Protein AF-A0A2E5XJS7-F1 (afdb_monomer)

Nearest PDB structures (foldseek):
  2yn3-assembly1_C  TM=6.759E-01  e=3.744E-03  Salmonella enterica subsp. enterica serovar Typhimurium str. LT2
  2yn3-assembly3_D  TM=6.917E-01  e=1.068E-02  Salmonella enterica subsp. enterica serovar Typhimurium str. LT2
  2yn3-assembly1_A  TM=6.738E-01  e=1.349E-02  Salmonella enterica subsp. enterica serovar Typhimurium str. LT2
  5clt-assembly1_A  TM=6.115E-01  e=1.008E-02  Homo sapiens
  5nst-assembly1_B  TM=5.211E-01  e=1.387E-01  Homo sapiens

Radius of gyration: 23.26 Å; Cα contacts (8 Å, |Δi|>4): 672; chains: 1; bounding box: 59×36×68 Å

Structure (mmCIF, N/CA/C/O backbone):
data_AF-A0A2E5XJS7-F1
#
_entry.id   AF-A0A2E5XJS7-F1
#
loop_
_atom_site.group_PDB
_atom_site.id
_atom_site.type_symbol
_atom_site.label_atom_id
_atom_site.label_alt_id
_atom_site.label_comp_id
_atom_site.label_asym_id
_atom_site.label_entity_id
_atom_site.label_seq_id
_atom_site.pdbx_PDB_ins_code
_atom_site.Cartn_x
_atom_site.Cartn_y
_atom_site.Cartn_z
_atom_site.occupancy
_atom_site.B_iso_or_equiv
_atom_site.auth_seq_id
_atom_site.auth_comp_id
_atom_site.auth_asym_id
_atom_site.auth_atom_id
_atom_site.pdbx_PDB_model_num
ATOM 1 N N . MET A 1 1 ? 39.752 -16.333 6.080 1.00 36.38 1 MET A N 1
ATOM 2 C CA . MET A 1 1 ? 38.636 -15.443 5.689 1.00 36.38 1 MET A CA 1
ATOM 3 C C . MET A 1 1 ? 37.871 -16.116 4.564 1.00 36.38 1 MET A C 1
ATOM 5 O O . MET A 1 1 ? 38.435 -16.279 3.492 1.00 36.38 1 MET A O 1
ATOM 9 N N . LYS A 1 2 ? 36.651 -16.602 4.821 1.00 27.91 2 LYS A N 1
ATOM 10 C CA . LYS A 1 2 ? 35.800 -17.178 3.771 1.00 27.91 2 LYS A CA 1
ATOM 11 C C . LYS A 1 2 ? 35.168 -16.024 2.995 1.00 27.91 2 LYS A C 1
ATOM 13 O O . LYS A 1 2 ? 34.393 -15.256 3.555 1.00 27.91 2 LYS A O 1
ATOM 18 N N . THR A 1 3 ? 35.559 -15.874 1.739 1.00 27.83 3 THR A N 1
ATOM 19 C CA . THR A 1 3 ? 34.926 -14.973 0.780 1.00 27.83 3 THR A CA 1
ATOM 20 C C . THR A 1 3 ? 33.537 -15.516 0.452 1.00 27.83 3 THR A C 1
ATOM 22 O O . THR A 1 3 ? 33.396 -16.635 -0.038 1.00 27.83 3 THR A O 1
ATOM 25 N N . PHE A 1 4 ? 32.496 -14.748 0.772 1.00 26.89 4 PHE A N 1
ATOM 26 C CA . PHE A 1 4 ? 31.141 -15.053 0.323 1.00 26.89 4 PHE A CA 1
ATOM 27 C C . PHE A 1 4 ? 31.052 -14.825 -1.193 1.00 26.89 4 PHE A C 1
ATOM 29 O O . PHE A 1 4 ? 31.614 -13.840 -1.684 1.00 26.89 4 PHE A O 1
ATOM 36 N N . PRO A 1 5 ? 30.366 -15.694 -1.955 1.00 28.03 5 PRO A N 1
ATOM 37 C CA . PRO A 1 5 ? 30.172 -15.465 -3.376 1.00 28.03 5 PRO A CA 1
ATOM 38 C C . PRO A 1 5 ? 29.323 -14.206 -3.564 1.00 28.03 5 PRO A C 1
ATOM 40 O O . PRO A 1 5 ? 28.286 -14.052 -2.917 1.00 28.03 5 PRO A O 1
ATOM 43 N N . LEU A 1 6 ? 29.735 -13.332 -4.485 1.00 30.61 6 LEU A N 1
ATOM 44 C CA . LEU A 1 6 ? 28.859 -12.328 -5.084 1.00 30.61 6 LEU A CA 1
ATOM 45 C C . LEU A 1 6 ? 27.740 -13.064 -5.831 1.00 30.61 6 LEU A C 1
ATOM 47 O O . LEU A 1 6 ? 27.837 -13.343 -7.025 1.00 30.61 6 LEU A O 1
ATOM 51 N N . PHE A 1 7 ? 26.671 -13.408 -5.119 1.00 30.16 7 PHE A N 1
ATOM 52 C CA . PHE A 1 7 ? 25.421 -13.780 -5.752 1.00 30.16 7 PHE A CA 1
ATOM 53 C C . PHE A 1 7 ? 24.884 -12.536 -6.463 1.00 30.16 7 PHE A C 1
ATOM 55 O O . PHE A 1 7 ? 24.428 -11.587 -5.824 1.00 30.16 7 PHE A O 1
ATOM 62 N N . GLN A 1 8 ? 24.909 -12.547 -7.796 1.00 30.55 8 GLN A N 1
ATOM 63 C CA . GLN A 1 8 ? 23.963 -11.772 -8.595 1.00 30.55 8 GLN A CA 1
ATOM 64 C C . GLN A 1 8 ? 22.557 -12.314 -8.298 1.00 30.55 8 GLN A C 1
ATOM 66 O O . GLN A 1 8 ? 22.016 -13.138 -9.033 1.00 30.55 8 GLN A O 1
ATOM 71 N N . TYR A 1 9 ? 21.980 -11.900 -7.169 1.00 33.78 9 TYR A N 1
ATOM 72 C CA . TYR A 1 9 ? 20.573 -12.129 -6.877 1.00 33.78 9 TYR A CA 1
ATOM 73 C C . TYR A 1 9 ? 19.755 -11.436 -7.968 1.00 33.78 9 TYR A C 1
ATOM 75 O O . TYR A 1 9 ? 19.965 -10.258 -8.261 1.00 33.78 9 TYR A O 1
ATOM 83 N N . ARG A 1 10 ? 18.814 -12.166 -8.573 1.00 40.09 10 ARG A N 1
ATOM 84 C CA . ARG A 1 10 ? 17.711 -11.575 -9.340 1.00 40.09 10 ARG A CA 1
ATOM 85 C C . ARG A 1 10 ? 16.889 -10.746 -8.354 1.00 40.09 10 ARG A C 1
ATOM 87 O O . ARG A 1 10 ? 15.982 -11.271 -7.720 1.00 40.09 10 ARG A O 1
ATOM 94 N N . ALA A 1 11 ? 17.286 -9.493 -8.169 1.00 45.56 11 ALA A N 1
ATOM 95 C CA . ALA A 1 11 ? 16.930 -8.635 -7.045 1.00 45.56 11 ALA A CA 1
ATOM 96 C C . ALA A 1 11 ? 15.453 -8.203 -6.994 1.00 45.56 11 ALA A C 1
ATOM 98 O O . ALA A 1 11 ? 15.123 -7.317 -6.221 1.00 45.56 11 ALA A O 1
ATOM 99 N N . ASP A 1 12 ? 14.551 -8.818 -7.755 1.00 64.31 12 ASP A N 1
ATOM 100 C CA . ASP A 1 12 ? 13.195 -8.293 -7.938 1.00 64.31 12 ASP A CA 1
ATOM 101 C C . ASP A 1 12 ? 12.089 -9.224 -7.419 1.00 64.31 12 ASP A C 1
ATOM 103 O O . ASP A 1 12 ? 10.941 -8.797 -7.350 1.00 64.31 12 ASP A O 1
ATOM 107 N N . LYS A 1 13 ? 12.403 -10.470 -7.020 1.00 80.12 13 LYS A N 1
ATOM 108 C CA . LYS A 1 13 ? 11.399 -11.443 -6.550 1.00 80.12 13 LYS A CA 1
ATOM 109 C C . LYS A 1 13 ? 11.556 -11.769 -5.066 1.00 80.12 13 LYS A C 1
ATOM 111 O O . LYS A 1 13 ? 12.528 -12.416 -4.681 1.00 80.12 13 LYS A O 1
ATOM 116 N N . ILE A 1 14 ? 10.567 -11.377 -4.269 1.00 84.25 14 ILE A N 1
ATOM 117 C CA . ILE A 1 14 ? 10.430 -11.744 -2.856 1.00 84.25 14 ILE A CA 1
ATOM 118 C C . ILE A 1 14 ? 9.409 -12.892 -2.774 1.00 84.25 14 ILE A C 1
ATOM 120 O O . ILE A 1 14 ? 8.311 -12.753 -3.318 1.00 84.25 14 ILE A O 1
ATOM 124 N N . PRO A 1 15 ? 9.742 -14.047 -2.167 1.00 86.94 15 PRO A N 1
ATOM 125 C CA . PRO A 1 15 ? 8.760 -15.094 -1.903 1.00 86.94 15 PRO A CA 1
ATOM 126 C C . PRO A 1 15 ? 7.560 -14.536 -1.120 1.00 86.94 15 PRO A C 1
ATOM 128 O O . PRO A 1 15 ? 7.796 -13.918 -0.087 1.00 86.94 15 PRO A O 1
ATOM 131 N N . PRO A 1 16 ? 6.305 -14.784 -1.548 1.00 91.38 16 PRO A N 1
ATOM 132 C CA . PRO A 1 16 ? 5.111 -14.231 -0.905 1.00 91.38 16 PRO A CA 1
ATOM 133 C C . PRO A 1 16 ? 5.063 -14.422 0.605 1.00 91.38 16 PRO A C 1
ATOM 135 O O . PRO A 1 16 ? 4.751 -13.477 1.305 1.00 91.38 16 PRO A O 1
ATOM 138 N N . ARG A 1 17 ? 5.440 -15.612 1.091 1.00 92.44 17 ARG A N 1
ATOM 139 C CA . ARG A 1 17 ? 5.460 -15.920 2.526 1.00 92.44 17 ARG A CA 1
ATOM 140 C C . ARG A 1 17 ? 6.277 -14.926 3.362 1.00 92.44 17 ARG A C 1
ATOM 142 O O . ARG A 1 17 ? 5.834 -14.618 4.439 1.00 92.44 17 ARG A O 1
ATOM 149 N N . LEU A 1 18 ? 7.363 -14.358 2.814 1.00 93.44 18 LEU A N 1
ATOM 150 C CA . LEU A 1 18 ? 8.230 -13.385 3.512 1.00 93.44 18 LEU A CA 1
ATOM 151 C C . LEU A 1 18 ? 7.651 -11.954 3.554 1.00 93.44 18 LEU A C 1
ATOM 153 O O . LEU A 1 18 ? 8.389 -10.978 3.710 1.00 93.44 18 LEU A O 1
ATOM 157 N N . LEU A 1 19 ? 6.378 -11.808 3.199 1.00 97.19 19 LEU A N 1
ATOM 158 C CA . LEU A 1 19 ? 5.626 -10.556 3.192 1.00 97.19 19 LEU A CA 1
ATOM 159 C C . LEU A 1 19 ? 4.228 -10.762 3.789 1.00 97.19 19 LEU A C 1
ATOM 161 O O . LEU A 1 19 ? 3.415 -9.845 3.679 1.00 97.19 19 LEU A O 1
ATOM 165 N N . ILE A 1 20 ? 3.905 -11.946 4.318 1.00 97.56 20 ILE A N 1
ATOM 166 C CA . ILE A 1 20 ? 2.556 -12.310 4.757 1.00 97.56 20 ILE A CA 1
ATOM 167 C C . ILE A 1 20 ? 2.613 -12.624 6.240 1.00 97.56 20 ILE A C 1
ATOM 169 O O . ILE A 1 20 ? 3.086 -13.685 6.628 1.00 97.56 20 ILE A O 1
ATOM 173 N N . ASN A 1 21 ? 1.956 -11.784 7.032 1.00 97.19 21 ASN A N 1
ATOM 174 C CA . ASN A 1 21 ? 1.697 -12.124 8.415 1.00 97.19 21 ASN A CA 1
ATOM 175 C C . ASN A 1 21 ? 0.409 -12.948 8.514 1.00 97.19 21 ASN A C 1
ATOM 177 O O . ASN A 1 21 ? -0.676 -12.476 8.148 1.00 97.19 21 ASN A O 1
ATOM 181 N N . GLU A 1 22 ? 0.504 -14.168 9.033 1.00 95.88 22 GLU A N 1
ATOM 182 C CA . GLU A 1 22 ? -0.648 -15.070 9.149 1.00 95.88 22 GLU A CA 1
ATOM 183 C C . GLU A 1 22 ? -1.710 -14.567 10.143 1.00 95.88 22 GLU A C 1
ATOM 185 O O . GLU A 1 22 ? -2.906 -14.774 9.917 1.00 95.88 22 GLU A O 1
ATOM 190 N N . ASP A 1 23 ? -1.319 -13.866 11.211 1.00 95.31 23 ASP A N 1
ATOM 191 C CA . ASP A 1 23 ? -2.268 -13.308 12.182 1.00 95.31 23 ASP A CA 1
ATOM 192 C C . ASP A 1 23 ? -3.013 -12.099 11.601 1.00 95.31 23 ASP A C 1
ATOM 194 O O . ASP A 1 23 ? -4.246 -12.050 11.663 1.00 95.31 23 ASP A O 1
ATOM 198 N N . LEU A 1 24 ? -2.304 -11.172 10.939 1.00 96.50 24 LEU A N 1
ATOM 199 C CA . LEU A 1 24 ? -2.952 -10.059 10.229 1.00 96.50 24 LEU A CA 1
ATOM 200 C C . LEU A 1 24 ? -3.871 -10.581 9.118 1.00 96.50 24 LEU A C 1
ATOM 202 O O . LEU A 1 24 ? -4.982 -10.079 8.941 1.00 96.50 24 LEU A O 1
ATOM 206 N N . SER A 1 25 ? -3.433 -11.603 8.379 1.00 96.75 25 SER A N 1
ATOM 207 C CA . SER A 1 25 ? -4.214 -12.227 7.306 1.00 96.75 25 SER A CA 1
ATOM 208 C C . SER A 1 25 ? -5.493 -12.874 7.829 1.00 96.75 25 SER A C 1
ATOM 210 O O . SER A 1 25 ? -6.554 -12.718 7.219 1.00 96.75 25 SER A O 1
ATOM 212 N N . ARG A 1 26 ? -5.414 -13.582 8.962 1.00 96.81 26 ARG A N 1
ATOM 213 C CA . ARG A 1 26 ? -6.569 -14.203 9.620 1.00 96.81 26 ARG A CA 1
ATOM 214 C C . ARG A 1 26 ? -7.581 -13.151 10.053 1.00 96.81 26 ARG A C 1
ATOM 216 O O . ARG A 1 26 ? -8.725 -13.213 9.612 1.00 96.81 26 ARG A O 1
ATOM 223 N N . PHE A 1 27 ? -7.144 -12.148 10.813 1.00 97.25 27 PHE A N 1
ATOM 224 C CA . PHE A 1 27 ? -8.030 -11.084 11.278 1.00 97.25 27 PHE A CA 1
ATOM 225 C C . PHE A 1 27 ? -8.653 -10.315 10.106 1.00 97.25 27 PHE A C 1
ATOM 227 O O . PHE A 1 27 ? -9.849 -10.046 10.090 1.00 97.25 27 PHE A O 1
ATOM 234 N N . SER A 1 28 ? -7.877 -10.019 9.059 1.00 97.31 28 SER A N 1
ATOM 235 C CA . SER A 1 28 ? -8.400 -9.329 7.872 1.00 97.31 28 SER A CA 1
ATOM 236 C C . SER A 1 28 ? -9.519 -10.117 7.183 1.00 97.31 28 SER A C 1
ATOM 238 O O . SER A 1 28 ? -10.488 -9.520 6.717 1.00 97.31 28 SER A O 1
ATOM 240 N N . LYS A 1 29 ? -9.427 -11.452 7.143 1.00 96.56 29 LYS A N 1
ATOM 241 C CA . LYS A 1 29 ? -10.486 -12.322 6.604 1.00 96.56 29 LYS A CA 1
ATOM 242 C C . LYS A 1 29 ? -11.724 -12.371 7.498 1.00 96.56 29 LYS A C 1
ATOM 244 O O . LYS A 1 29 ? -12.827 -12.477 6.972 1.00 96.56 29 LYS A O 1
ATOM 249 N N . GLU A 1 30 ? -11.551 -12.284 8.814 1.00 96.31 30 GLU A N 1
ATOM 250 C CA . GLU A 1 30 ? -12.658 -12.187 9.777 1.00 96.31 30 GLU A CA 1
ATOM 251 C C . GLU A 1 30 ? -13.391 -10.845 9.672 1.00 96.31 30 GLU A C 1
ATOM 253 O O . GLU A 1 30 ? -14.614 -10.793 9.762 1.00 96.31 30 GLU A O 1
ATOM 258 N N . VAL A 1 31 ? -12.663 -9.760 9.409 1.00 96.62 31 VAL A N 1
ATOM 259 C CA . VAL A 1 31 ? -13.268 -8.457 9.116 1.00 96.62 31 VAL A CA 1
ATOM 260 C C . VAL A 1 31 ? -14.011 -8.492 7.772 1.00 96.62 31 VAL A C 1
ATOM 262 O O . VAL A 1 31 ? -15.129 -8.003 7.665 1.00 96.62 31 VAL A O 1
ATOM 265 N N . ALA A 1 32 ? -13.428 -9.123 6.750 1.00 96.12 32 ALA A N 1
ATOM 266 C CA . ALA A 1 32 ? -13.975 -9.197 5.394 1.00 96.12 32 ALA A CA 1
ATOM 267 C C . ALA A 1 32 ? -14.802 -10.472 5.122 1.00 96.12 32 ALA A C 1
ATOM 269 O O . ALA A 1 32 ? -14.692 -11.066 4.042 1.00 96.12 32 ALA A O 1
ATOM 270 N N . LEU A 1 33 ? -15.621 -10.925 6.080 1.00 92.94 33 LEU A N 1
ATOM 271 C CA . LEU A 1 33 ? -16.415 -12.161 5.940 1.00 92.94 33 LEU A CA 1
ATOM 272 C C . LEU A 1 33 ? -17.376 -12.136 4.744 1.00 92.94 33 LEU A C 1
ATOM 274 O O . LEU A 1 33 ? -17.655 -13.176 4.146 1.00 92.94 33 LEU A O 1
ATOM 278 N N . ASP A 1 34 ? -17.865 -10.955 4.368 1.00 94.06 34 ASP A N 1
ATOM 279 C CA . ASP A 1 34 ? -18.718 -10.739 3.196 1.00 94.06 34 ASP A CA 1
ATOM 280 C C . ASP A 1 34 ? -17.919 -10.581 1.885 1.00 94.06 34 ASP A C 1
ATOM 282 O O . ASP A 1 34 ? -18.467 -10.187 0.850 1.00 94.06 34 ASP A O 1
ATOM 286 N N . HIS A 1 35 ? -16.617 -10.881 1.927 1.00 93.88 35 HIS A N 1
ATOM 287 C CA . HIS A 1 35 ? -15.662 -10.695 0.840 1.00 93.88 35 HIS A CA 1
ATOM 288 C C . HIS A 1 35 ? -15.587 -9.241 0.337 1.00 93.88 35 HIS A C 1
ATOM 290 O O . HIS A 1 35 ? -15.289 -8.981 -0.836 1.00 93.88 35 HIS A O 1
ATOM 296 N N . SER A 1 36 ? -15.849 -8.283 1.228 1.00 96.62 36 SER A N 1
ATOM 297 C CA . SER A 1 36 ? -15.719 -6.850 0.988 1.00 96.62 36 SER A CA 1
ATOM 298 C C . SER A 1 36 ? -14.865 -6.188 2.071 1.00 96.62 36 SER A C 1
ATOM 300 O O . SER A 1 36 ? -14.763 -6.665 3.193 1.00 96.62 36 SER A O 1
ATOM 302 N N . LEU A 1 37 ? -14.229 -5.071 1.717 1.00 98.06 37 LEU A N 1
ATOM 303 C CA . LEU A 1 37 ? -13.562 -4.181 2.666 1.00 98.06 37 LEU A CA 1
ATOM 304 C C . LEU A 1 37 ? -14.029 -2.747 2.430 1.00 98.06 37 LEU A C 1
ATOM 306 O O . LEU A 1 37 ? -13.795 -2.147 1.374 1.00 98.06 37 LEU A O 1
ATOM 310 N N . ASN A 1 38 ? -14.681 -2.189 3.438 1.00 98.56 38 ASN A N 1
ATOM 311 C CA . ASN A 1 38 ? -15.249 -0.857 3.453 1.00 98.56 38 ASN A CA 1
ATOM 312 C C . ASN A 1 38 ? -14.278 0.125 4.108 1.00 98.56 38 ASN A C 1
ATOM 314 O O . ASN A 1 38 ? -14.022 0.088 5.310 1.00 98.56 38 ASN A O 1
ATOM 318 N N . ILE A 1 39 ? -13.755 1.054 3.315 1.00 98.75 39 ILE A N 1
ATOM 319 C CA . ILE A 1 39 ? -12.783 2.043 3.771 1.00 98.75 39 ILE A CA 1
ATOM 320 C C . ILE A 1 39 ? -13.477 3.377 4.023 1.00 98.75 39 ILE A C 1
ATOM 322 O O . ILE A 1 39 ? -14.072 3.984 3.125 1.00 98.75 39 ILE A O 1
ATOM 326 N N . TRP A 1 40 ? -13.327 3.896 5.236 1.00 98.62 40 TRP A N 1
ATOM 327 C CA . TRP A 1 40 ? -13.702 5.260 5.575 1.00 98.62 40 TRP A CA 1
ATOM 328 C C . TRP A 1 40 ? -12.469 6.144 5.727 1.00 98.62 40 TRP A C 1
ATOM 330 O O . TRP A 1 40 ? -11.618 5.952 6.596 1.00 98.62 40 TRP A O 1
ATOM 340 N N . PHE A 1 41 ? -12.406 7.183 4.899 1.00 98.56 41 PHE A N 1
ATOM 341 C CA . PHE A 1 41 ? -11.416 8.243 5.028 1.00 98.56 41 PHE A CA 1
ATOM 342 C C . PHE A 1 41 ? -11.965 9.346 5.930 1.00 98.56 41 PHE A C 1
ATOM 344 O O . PHE A 1 41 ? -12.978 9.968 5.591 1.00 98.56 41 PHE A O 1
ATOM 351 N N . CYS A 1 42 ? -11.271 9.648 7.033 1.00 97.94 42 CYS A N 1
ATOM 352 C CA . CYS A 1 42 ? -11.691 10.710 7.937 1.00 97.94 42 CYS A CA 1
ATOM 353 C C . CYS A 1 42 ? -11.890 12.029 7.179 1.00 97.94 42 CYS A C 1
ATOM 355 O O . CYS A 1 42 ? -10.975 12.598 6.570 1.00 97.94 42 CYS A O 1
ATOM 357 N N . ASN A 1 43 ? -13.131 12.513 7.207 1.00 95.94 43 ASN A N 1
ATOM 358 C CA . ASN A 1 43 ? -13.574 13.678 6.452 1.00 95.94 43 ASN A CA 1
ATOM 359 C C . ASN A 1 43 ? -13.752 14.933 7.323 1.00 95.94 43 ASN A C 1
ATOM 361 O O . ASN A 1 43 ? -14.229 15.957 6.822 1.00 95.94 43 ASN A O 1
ATOM 365 N N . ARG A 1 44 ? -13.348 14.858 8.597 1.00 95.62 44 ARG A N 1
ATOM 366 C CA . ARG A 1 44 ? -13.433 15.924 9.601 1.00 95.62 44 ARG A CA 1
ATOM 367 C C . ARG A 1 44 ? -12.035 16.403 9.988 1.00 95.62 44 ARG A C 1
ATOM 369 O O . ARG A 1 44 ? -11.061 15.667 9.877 1.00 95.62 44 ARG A O 1
ATOM 376 N N . SER A 1 45 ? -11.952 17.659 10.407 1.00 97.69 45 SER A N 1
ATOM 377 C CA . SER A 1 45 ? -10.755 18.229 11.026 1.00 97.69 45 SER A CA 1
ATOM 378 C C . SER A 1 45 ? -11.053 18.524 12.491 1.00 97.69 45 SER A C 1
ATOM 380 O O . SER A 1 45 ? -12.194 18.835 12.830 1.00 97.69 45 SER A O 1
ATOM 382 N N . GLY A 1 46 ? -10.029 18.468 13.337 1.00 97.69 46 GLY A N 1
ATOM 383 C CA . GLY A 1 46 ? -10.153 18.693 14.772 1.00 97.69 46 GLY A CA 1
ATOM 384 C C . GLY A 1 46 ? -10.186 17.397 15.590 1.00 97.69 46 GLY A C 1
ATOM 385 O O . GLY A 1 46 ? -9.873 16.318 15.064 1.00 97.69 46 GLY A O 1
ATOM 386 N N . PRO A 1 47 ? -10.554 17.498 16.880 1.00 97.94 47 PRO A N 1
ATOM 387 C CA . PRO A 1 47 ? -10.529 16.374 17.808 1.00 97.94 47 PRO A CA 1
ATOM 388 C C . PRO A 1 47 ? -11.465 15.238 17.379 1.00 97.94 47 PRO A C 1
ATOM 390 O O . PRO A 1 47 ? -12.630 15.496 17.080 1.00 97.94 47 PRO A O 1
ATOM 393 N N . GLN A 1 48 ? -10.985 13.993 17.359 1.00 97.81 48 GLN A N 1
ATOM 394 C CA . GLN A 1 48 ? -11.774 12.783 17.084 1.00 97.81 48 GLN A CA 1
ATOM 395 C C . GLN A 1 48 ? -11.465 11.706 18.125 1.00 97.81 48 GLN A C 1
ATOM 397 O O . GLN A 1 48 ? -10.311 11.549 18.516 1.00 97.81 48 GLN A O 1
ATOM 402 N N . ASN A 1 49 ? -12.489 10.960 18.544 1.00 97.12 49 ASN A N 1
ATOM 403 C CA . ASN A 1 49 ? -12.312 9.778 19.386 1.00 97.12 49 ASN A CA 1
ATOM 404 C C . ASN A 1 49 ? -12.005 8.565 18.503 1.00 97.12 49 ASN A C 1
ATOM 406 O O . ASN A 1 49 ? -12.688 8.336 17.493 1.00 97.12 49 ASN A O 1
ATOM 410 N N . VAL A 1 50 ? -11.002 7.799 18.908 1.00 97.19 50 VAL A N 1
ATOM 411 C CA . VAL A 1 50 ? -10.531 6.588 18.230 1.00 97.19 50 VAL A CA 1
ATOM 412 C C . VAL A 1 50 ? -10.456 5.448 19.235 1.00 97.19 50 VAL A C 1
ATOM 414 O O . VAL A 1 50 ? -10.376 5.705 20.438 1.00 97.19 50 VAL A O 1
ATOM 417 N N . LEU A 1 51 ? -10.548 4.217 18.743 1.00 97.06 51 LEU A N 1
ATOM 418 C CA . LEU A 1 51 ? -10.527 3.010 19.568 1.00 97.06 51 LEU A CA 1
ATOM 419 C C . LEU A 1 51 ? -9.098 2.674 19.998 1.00 97.06 51 LEU A C 1
ATOM 421 O O . LEU A 1 51 ? -8.882 2.317 21.148 1.00 97.06 51 LEU A O 1
ATOM 425 N N . GLY A 1 52 ? -8.126 2.856 19.098 1.00 95.31 52 GLY A N 1
ATOM 426 C CA . GLY A 1 52 ? -6.698 2.745 19.410 1.00 95.31 52 GLY A CA 1
ATOM 427 C C . GLY A 1 52 ? -6.182 1.325 19.673 1.00 95.31 52 GLY A C 1
ATOM 428 O O . GLY A 1 52 ? -5.001 1.180 19.991 1.00 95.31 52 GLY A O 1
ATOM 429 N N . GLY A 1 53 ? -7.016 0.291 19.510 1.00 95.00 53 GLY A N 1
ATOM 430 C CA . GLY A 1 53 ? -6.648 -1.113 19.687 1.00 95.00 53 GLY A CA 1
ATOM 431 C C . GLY A 1 53 ? -5.978 -1.378 21.034 1.00 95.00 53 GLY A C 1
ATOM 432 O O . GLY A 1 53 ? -6.410 -0.881 22.074 1.00 95.00 53 GLY A O 1
ATOM 433 N N . ILE A 1 54 ? -4.856 -2.097 20.996 1.00 93.19 54 ILE A N 1
ATOM 434 C CA . ILE A 1 54 ? -4.044 -2.432 22.178 1.00 93.19 54 ILE A CA 1
ATOM 435 C C . ILE A 1 54 ? -3.508 -1.210 22.944 1.00 93.19 54 ILE A C 1
ATOM 437 O O . ILE A 1 54 ? -3.116 -1.336 24.101 1.00 93.19 54 ILE A O 1
ATOM 441 N N . TYR A 1 55 ? -3.475 -0.027 22.321 1.00 94.50 55 TYR A N 1
ATOM 442 C CA . TYR A 1 55 ? -3.022 1.213 22.962 1.00 94.50 55 TYR A CA 1
ATOM 443 C C . TYR A 1 55 ? -4.153 1.965 23.672 1.00 94.50 55 TYR A C 1
ATOM 445 O O . TYR A 1 55 ? -3.897 2.954 24.360 1.00 94.50 55 TYR A O 1
ATOM 453 N N . GLY A 1 56 ? -5.391 1.490 23.525 1.00 94.75 56 GLY A N 1
ATOM 454 C CA . GLY A 1 56 ? -6.567 2.036 24.175 1.00 94.75 56 GLY A CA 1
ATOM 455 C C . GLY A 1 56 ? -7.140 3.284 23.504 1.00 94.75 56 GLY A C 1
ATOM 456 O O . GLY A 1 56 ? -6.501 3.988 22.712 1.00 94.75 56 GLY A O 1
ATOM 457 N N . ALA A 1 57 ? -8.395 3.559 23.859 1.00 95.81 57 ALA A N 1
ATOM 458 C CA . ALA A 1 57 ? -9.153 4.654 23.284 1.00 95.81 57 ALA A CA 1
ATOM 459 C C . ALA A 1 57 ? -8.559 6.008 23.671 1.00 95.81 57 ALA A C 1
ATOM 461 O O . ALA A 1 57 ? -8.241 6.278 24.830 1.00 95.81 57 ALA A O 1
ATOM 462 N N . GLN A 1 58 ? -8.468 6.902 22.692 1.00 95.56 58 GLN A N 1
ATOM 463 C CA . GLN A 1 58 ? -7.907 8.230 22.898 1.00 95.56 58 GLN A CA 1
ATOM 464 C C . GLN A 1 58 ? -8.518 9.269 21.962 1.00 95.56 58 GLN A C 1
ATOM 466 O O . GLN A 1 58 ? -9.252 8.965 21.018 1.00 95.56 58 GLN A O 1
ATOM 471 N N . LYS A 1 59 ? -8.224 10.538 22.251 1.00 97.00 59 LYS A N 1
ATOM 472 C CA . LYS A 1 59 ? -8.656 11.677 21.444 1.00 97.00 59 LYS A CA 1
ATOM 473 C C . LYS A 1 59 ? -7.476 12.216 20.648 1.00 97.00 59 LYS A C 1
ATOM 475 O O . LYS A 1 59 ? -6.540 12.762 21.222 1.00 97.00 59 LYS A O 1
ATOM 480 N N . ILE A 1 60 ? -7.565 12.118 19.327 1.00 97.12 60 ILE A N 1
ATOM 481 C CA . ILE A 1 60 ? -6.531 12.577 18.391 1.00 97.12 60 ILE A CA 1
ATOM 482 C C . ILE A 1 60 ? -6.956 13.854 17.665 1.00 97.12 60 ILE A C 1
ATOM 484 O O . ILE A 1 60 ? -8.142 14.189 17.643 1.00 97.12 60 ILE A O 1
ATOM 488 N N . ASN A 1 61 ? -6.016 14.569 17.034 1.00 97.81 61 ASN A N 1
ATOM 489 C CA . ASN A 1 61 ? -6.316 15.818 16.326 1.00 97.81 61 ASN A CA 1
ATOM 490 C C . ASN A 1 61 ? -6.146 15.676 14.810 1.00 97.81 61 ASN A C 1
ATOM 492 O O . ASN A 1 61 ? -5.057 15.822 14.239 1.00 97.81 61 ASN A O 1
ATOM 496 N N . THR A 1 62 ? -7.267 15.442 14.140 1.00 97.94 62 THR A N 1
ATOM 497 C CA . THR A 1 62 ? -7.288 15.029 12.738 1.00 97.94 62 THR A CA 1
ATOM 498 C C . THR A 1 62 ? -7.319 16.199 11.759 1.00 97.94 62 THR A C 1
ATOM 500 O O . THR A 1 62 ? -7.716 17.321 12.082 1.00 97.94 62 THR A O 1
ATOM 503 N N . SER A 1 63 ? -6.926 15.932 10.516 1.00 97.31 63 SER A N 1
ATOM 504 C CA . SER A 1 63 ? -7.324 16.745 9.368 1.00 97.31 63 SER A CA 1
ATOM 505 C C . SER A 1 63 ? -8.068 15.907 8.344 1.00 97.31 63 SER A C 1
ATOM 507 O O . SER A 1 63 ? -7.700 14.756 8.108 1.00 97.31 63 SER A O 1
ATOM 509 N N . LYS A 1 64 ? -8.995 16.542 7.631 1.00 96.69 64 LYS A N 1
ATOM 510 C CA . LYS A 1 64 ? -9.686 15.937 6.494 1.00 96.69 64 LYS A CA 1
ATOM 511 C C . LYS A 1 64 ? -8.718 15.376 5.445 1.00 96.69 64 LYS A C 1
ATOM 513 O O . LYS A 1 64 ? -7.839 16.085 4.945 1.00 96.69 6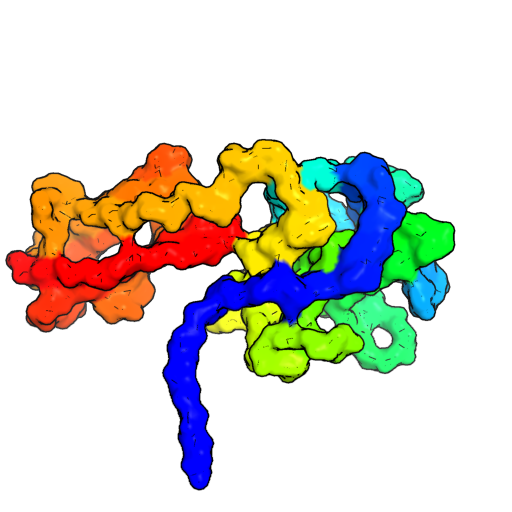4 LYS A O 1
ATOM 518 N N . ILE A 1 65 ? -8.950 14.131 5.032 1.00 95.56 65 ILE A N 1
ATOM 519 C CA . ILE A 1 65 ? -8.275 13.533 3.877 1.00 95.56 65 ILE A CA 1
ATOM 520 C C . ILE A 1 65 ? -8.852 14.131 2.588 1.00 95.56 65 ILE A C 1
ATOM 522 O O . ILE A 1 65 ? -10.065 14.225 2.387 1.00 95.56 65 ILE A O 1
ATOM 526 N N . ASN A 1 66 ? -7.965 14.591 1.705 1.00 93.31 66 ASN A N 1
ATOM 527 C CA . ASN A 1 66 ? -8.347 15.195 0.433 1.00 93.31 66 ASN A CA 1
ATOM 528 C C . ASN A 1 66 ? -8.929 14.131 -0.515 1.00 93.31 66 ASN A C 1
ATOM 530 O O . ASN A 1 66 ? -8.291 13.106 -0.740 1.00 93.31 66 ASN A O 1
ATOM 534 N N . LYS A 1 67 ? -10.073 14.419 -1.153 1.00 94.56 67 LYS A N 1
ATOM 535 C CA . LYS A 1 67 ? -10.731 13.505 -2.107 1.00 94.56 67 LYS A CA 1
ATOM 536 C C . LYS A 1 67 ? -9.810 13.023 -3.237 1.00 94.56 67 LYS A C 1
ATOM 538 O O . LYS A 1 67 ? -9.896 11.867 -3.621 1.00 94.56 67 LYS A O 1
ATOM 543 N N . LYS A 1 68 ? -8.906 13.872 -3.746 1.00 95.25 68 LYS A N 1
ATOM 544 C CA . LYS A 1 68 ? -7.914 13.485 -4.767 1.00 95.25 68 LYS A CA 1
ATOM 545 C C . LYS A 1 68 ? -6.920 12.453 -4.233 1.00 95.25 68 LYS A C 1
ATOM 547 O O . LYS A 1 68 ? -6.500 11.590 -4.985 1.00 95.25 68 LYS A O 1
ATOM 552 N N . ILE A 1 69 ? -6.542 12.544 -2.956 1.00 95.69 69 ILE A N 1
ATOM 553 C CA . ILE A 1 69 ? -5.641 11.574 -2.319 1.00 95.69 69 ILE A CA 1
ATOM 554 C C . ILE A 1 69 ? -6.377 10.249 -2.122 1.00 95.69 69 ILE A C 1
ATOM 556 O O . ILE A 1 69 ? -5.862 9.224 -2.549 1.00 95.69 69 ILE A O 1
ATOM 560 N N . SER A 1 70 ? -7.598 10.279 -1.576 1.00 96.69 70 SER A N 1
ATOM 561 C CA . SER A 1 70 ? -8.438 9.080 -1.451 1.00 96.69 70 SER A CA 1
ATOM 562 C C . SER A 1 70 ? -8.662 8.401 -2.802 1.00 96.69 70 SER A C 1
ATOM 564 O O . SER A 1 70 ? -8.476 7.199 -2.904 1.00 96.69 70 SER A O 1
ATOM 566 N N . ALA A 1 71 ? -8.968 9.156 -3.861 1.00 94.56 71 ALA A N 1
ATOM 567 C CA . ALA A 1 71 ? -9.139 8.600 -5.204 1.00 94.56 71 ALA A CA 1
ATOM 568 C C . ALA A 1 71 ? -7.860 7.933 -5.742 1.00 94.56 71 ALA A C 1
ATOM 570 O O . ALA A 1 71 ? -7.939 6.880 -6.362 1.00 94.56 71 ALA A O 1
ATOM 571 N N . GLN A 1 72 ? -6.679 8.507 -5.482 1.00 94.12 72 GLN A N 1
ATOM 572 C CA . GLN A 1 72 ? -5.408 7.889 -5.878 1.00 94.12 72 GLN A CA 1
ATOM 573 C C . GLN A 1 72 ? -5.127 6.588 -5.118 1.00 94.12 72 GLN A C 1
ATOM 575 O O . GLN A 1 72 ? -4.647 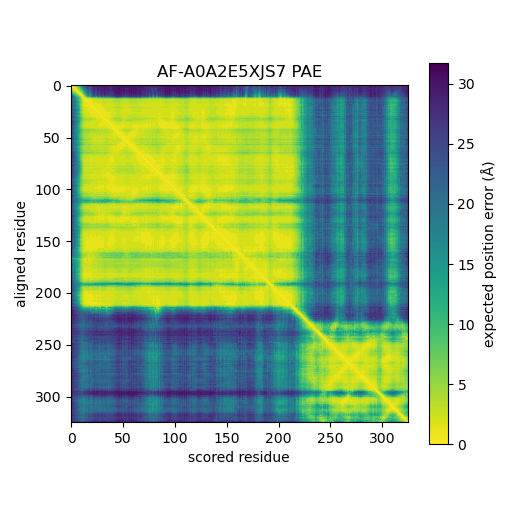5.634 -5.719 1.00 94.12 72 GLN A O 1
ATOM 580 N N . ILE A 1 73 ? -5.451 6.541 -3.824 1.00 97.44 73 ILE A N 1
ATOM 581 C CA . ILE A 1 73 ? -5.338 5.326 -3.007 1.00 97.44 73 ILE A CA 1
ATOM 582 C C . ILE A 1 73 ? -6.297 4.253 -3.530 1.00 97.44 73 ILE A C 1
ATOM 584 O O . ILE A 1 73 ? -5.869 3.138 -3.809 1.00 97.44 73 ILE A O 1
ATOM 588 N N . MET A 1 74 ? -7.566 4.608 -3.752 1.00 96.56 74 MET A N 1
ATOM 589 C CA . MET A 1 74 ? -8.564 3.678 -4.287 1.00 96.56 74 MET A CA 1
ATOM 590 C C . MET A 1 74 ? -8.189 3.155 -5.675 1.00 96.56 74 MET A C 1
ATOM 592 O O . MET A 1 74 ? -8.370 1.973 -5.931 1.00 96.56 74 MET A O 1
ATOM 596 N N . GLY A 1 75 ? -7.584 3.981 -6.535 1.00 90.50 75 GLY A N 1
ATOM 597 C CA . GLY A 1 75 ? -7.069 3.523 -7.828 1.00 90.50 75 GLY A CA 1
ATOM 598 C C . GLY A 1 75 ? -5.929 2.501 -7.717 1.00 90.50 75 GLY A C 1
ATOM 599 O O . GLY A 1 75 ? -5.760 1.687 -8.615 1.00 90.50 75 GLY A O 1
ATOM 600 N N . SER A 1 76 ? -5.154 2.500 -6.625 1.00 90.62 76 SER A N 1
ATOM 601 C CA . SER A 1 76 ? -4.189 1.426 -6.342 1.00 90.62 76 SER A CA 1
ATOM 602 C C . SER A 1 76 ? -4.884 0.158 -5.832 1.00 90.62 76 SER A C 1
ATOM 604 O O . SER A 1 76 ? -4.476 -0.946 -6.178 1.00 90.62 76 SER A O 1
ATOM 606 N N . LEU A 1 77 ? -5.936 0.307 -5.023 1.00 94.94 77 LEU A N 1
ATOM 607 C CA . LEU A 1 77 ? -6.690 -0.809 -4.437 1.00 94.94 77 LEU A CA 1
ATOM 608 C C . LEU A 1 77 ? -7.598 -1.522 -5.450 1.00 94.94 77 LEU A C 1
ATOM 610 O O . LEU A 1 77 ? -7.874 -2.709 -5.304 1.00 94.94 77 LEU A O 1
ATOM 614 N N . GLU A 1 78 ? -8.016 -0.834 -6.510 1.00 87.38 78 GLU A N 1
ATOM 615 C CA . GLU A 1 78 ? -8.805 -1.416 -7.600 1.00 87.38 78 GLU A CA 1
ATOM 616 C C . GLU A 1 78 ? -8.084 -2.594 -8.279 1.00 87.38 78 GLU A C 1
ATOM 618 O O . GLU A 1 78 ? -8.719 -3.585 -8.638 1.00 87.38 78 GLU A O 1
ATOM 623 N N . TYR A 1 79 ? -6.749 -2.553 -8.367 1.00 82.69 79 TYR A N 1
ATOM 624 C CA . TYR A 1 79 ? -5.958 -3.679 -8.874 1.00 82.69 79 TYR A CA 1
ATOM 625 C C . TYR A 1 79 ? -6.087 -4.925 -7.998 1.00 82.69 79 TYR A C 1
ATOM 627 O O . TYR A 1 79 ? -6.150 -6.032 -8.526 1.00 82.69 79 TYR A O 1
ATOM 635 N N . ILE A 1 80 ? -6.156 -4.751 -6.678 1.00 90.75 80 ILE A N 1
ATOM 636 C CA . ILE A 1 80 ? -6.321 -5.859 -5.733 1.00 90.75 80 ILE A CA 1
ATOM 637 C C . ILE A 1 80 ? -7.716 -6.449 -5.888 1.00 90.75 80 ILE A C 1
ATOM 639 O O . ILE A 1 80 ? -7.836 -7.655 -6.048 1.00 90.75 80 ILE A O 1
ATOM 643 N N . ASN A 1 81 ? -8.748 -5.604 -5.962 1.00 88.56 81 ASN A N 1
ATOM 644 C CA . ASN A 1 81 ? -10.117 -6.050 -6.225 1.00 88.56 81 ASN A CA 1
ATOM 645 C C . ASN A 1 81 ? -10.203 -6.893 -7.508 1.00 88.56 81 ASN A C 1
ATOM 647 O O . ASN A 1 81 ? -10.735 -8.001 -7.524 1.00 88.56 81 ASN A O 1
ATOM 651 N N . HIS A 1 82 ? -9.582 -6.419 -8.584 1.00 83.06 82 HIS A N 1
ATOM 652 C CA . HIS A 1 82 ? -9.501 -7.148 -9.843 1.00 83.06 82 HIS A CA 1
ATOM 653 C C . HIS A 1 82 ? -8.724 -8.469 -9.763 1.00 83.06 82 HIS A C 1
ATOM 655 O O . HIS A 1 82 ? -9.116 -9.455 -10.396 1.00 83.06 82 HIS A O 1
ATOM 661 N N . LEU A 1 83 ? -7.623 -8.484 -9.013 1.00 83.88 83 LEU A N 1
ATOM 662 C CA . LEU A 1 83 ? -6.765 -9.648 -8.840 1.00 83.88 83 LEU A CA 1
ATOM 663 C C . LEU A 1 83 ? -7.442 -10.732 -8.004 1.00 83.88 83 LEU A C 1
ATOM 665 O O . LEU A 1 83 ? -7.473 -11.889 -8.416 1.00 83.88 83 LEU A O 1
ATOM 669 N N . THR A 1 84 ? -8.000 -10.362 -6.856 1.00 88.56 84 THR A N 1
ATOM 670 C CA . THR A 1 84 ? -8.429 -11.316 -5.828 1.00 88.56 84 THR A CA 1
ATOM 671 C C . THR A 1 84 ? -9.933 -11.546 -5.817 1.00 88.56 84 THR A C 1
ATOM 673 O O . THR A 1 84 ? -10.390 -12.617 -5.441 1.00 88.56 84 THR A O 1
ATOM 676 N N . GLY A 1 85 ? -10.715 -10.586 -6.317 1.00 87.12 85 GLY A N 1
ATOM 677 C CA . GLY A 1 85 ? -12.175 -10.585 -6.209 1.00 87.12 85 GLY A CA 1
ATOM 678 C C . GLY A 1 85 ? -12.682 -9.919 -4.929 1.00 87.12 85 GLY A C 1
ATOM 679 O O . GLY A 1 85 ? -13.891 -9.735 -4.796 1.00 87.12 85 GLY A O 1
ATOM 680 N N . LEU A 1 86 ? -11.774 -9.511 -4.034 1.00 94.19 86 LEU A N 1
ATOM 681 C CA . LEU A 1 86 ? -12.095 -8.799 -2.803 1.00 94.19 86 LEU A CA 1
ATOM 682 C C . LEU A 1 86 ? -12.668 -7.419 -3.125 1.00 94.19 86 LEU A C 1
ATOM 684 O O . LEU A 1 86 ? -11.983 -6.553 -3.678 1.00 94.19 86 LEU A O 1
ATOM 688 N N . LYS A 1 87 ? -13.915 -7.168 -2.733 1.00 95.88 87 LYS A N 1
ATOM 689 C CA . LYS A 1 87 ? -14.581 -5.907 -3.049 1.00 95.88 87 LYS A CA 1
ATOM 690 C C . LYS A 1 87 ? -14.124 -4.792 -2.106 1.00 95.88 87 LYS A C 1
ATOM 692 O O . LYS A 1 87 ? -14.730 -4.544 -1.068 1.00 95.88 87 LYS A O 1
ATOM 697 N N . ILE A 1 88 ? -13.083 -4.066 -2.501 1.00 97.62 88 ILE A N 1
ATOM 698 C CA . ILE A 1 88 ? -12.598 -2.901 -1.752 1.00 97.62 88 ILE A CA 1
ATOM 699 C C . ILE A 1 88 ? -13.343 -1.644 -2.213 1.00 97.62 88 ILE A C 1
ATOM 701 O O . ILE A 1 88 ? -13.268 -1.259 -3.382 1.00 97.62 88 ILE A O 1
ATOM 705 N N . GLN A 1 89 ? -14.054 -0.982 -1.303 1.00 97.50 89 GLN A N 1
ATOM 706 C CA . GLN A 1 89 ? -14.880 0.184 -1.621 1.00 97.50 89 GLN A CA 1
ATOM 707 C C . GLN A 1 89 ? -14.828 1.247 -0.525 1.00 97.50 89 GLN A C 1
ATOM 709 O O . GLN A 1 89 ? -14.387 1.000 0.591 1.00 97.50 89 GLN A O 1
ATOM 714 N N . THR A 1 90 ? -15.285 2.460 -0.837 1.00 98.31 90 THR A N 1
ATOM 715 C CA . THR A 1 90 ? -15.369 3.539 0.154 1.00 98.31 90 THR A CA 1
ATOM 716 C C . THR A 1 90 ? -16.765 3.681 0.722 1.00 98.31 90 THR A C 1
ATOM 718 O O . THR A 1 90 ? -17.738 3.628 -0.028 1.00 98.31 90 THR A O 1
ATOM 721 N N . VAL A 1 91 ? -16.846 4.004 2.009 1.00 98.38 91 VAL A N 1
ATOM 722 C CA . VAL A 1 91 ? -18.098 4.312 2.707 1.00 98.38 91 VAL A CA 1
ATOM 723 C C . VAL A 1 91 ? -18.075 5.719 3.300 1.00 98.38 91 VAL A C 1
ATOM 725 O O . VAL A 1 91 ? -17.022 6.313 3.545 1.00 98.38 91 VAL A O 1
ATOM 728 N N . TYR A 1 92 ? -19.262 6.293 3.508 1.00 96.00 92 TYR A N 1
ATOM 729 C CA . TYR A 1 92 ? -19.403 7.669 3.992 1.00 96.00 92 TYR A CA 1
ATOM 730 C C . TYR A 1 92 ? -19.399 7.781 5.517 1.00 96.00 92 TYR A C 1
ATOM 732 O O . TYR A 1 92 ? -18.917 8.787 6.052 1.00 96.00 92 TYR A O 1
ATOM 740 N N . LYS A 1 93 ? -19.946 6.781 6.218 1.00 97.38 93 LYS A N 1
ATOM 741 C CA . LYS A 1 93 ? -20.029 6.767 7.680 1.00 97.38 93 LYS A CA 1
ATOM 742 C C . LYS A 1 93 ? -18.890 5.933 8.253 1.00 97.38 93 LYS A C 1
ATOM 744 O O . LYS A 1 93 ? -18.579 4.867 7.742 1.00 97.38 93 LYS A O 1
ATOM 749 N N . LYS A 1 94 ? -18.317 6.416 9.357 1.00 97.00 94 LYS A N 1
ATOM 750 C CA . LYS A 1 94 ? -17.256 5.725 10.104 1.00 97.00 94 LYS A CA 1
ATOM 751 C C . LYS A 1 94 ? -17.683 4.326 10.575 1.00 97.00 94 LYS A C 1
ATOM 753 O O . LYS A 1 94 ? -16.857 3.425 10.587 1.00 97.00 94 LYS A O 1
ATOM 758 N N . ASN A 1 95 ? -18.945 4.163 10.971 1.00 96.31 95 ASN A N 1
ATOM 759 C CA . ASN A 1 95 ? -19.441 2.910 11.549 1.00 96.31 95 ASN A CA 1
ATOM 760 C C . ASN A 1 95 ? -19.767 1.844 10.495 1.00 96.31 95 ASN A C 1
ATOM 762 O O . ASN A 1 95 ? -19.929 0.692 10.860 1.00 96.31 95 ASN A O 1
ATOM 766 N N . ASP A 1 96 ? -19.822 2.217 9.215 1.00 97.31 96 ASP A N 1
ATOM 767 C CA . ASP A 1 96 ? -20.022 1.272 8.109 1.00 97.31 96 ASP A CA 1
ATOM 768 C C . ASP A 1 96 ? -18.669 0.733 7.592 1.00 97.31 96 ASP A C 1
ATOM 770 O O . ASP A 1 96 ? -18.609 0.153 6.513 1.00 97.31 96 ASP A O 1
ATOM 774 N N . ALA A 1 97 ? -17.565 1.051 8.279 1.00 98.19 97 ALA A N 1
ATOM 775 C CA . ALA A 1 97 ? -16.211 0.865 7.780 1.00 98.19 97 ALA A CA 1
ATOM 776 C C . ALA A 1 97 ? -15.445 -0.203 8.552 1.00 98.19 97 ALA A C 1
ATOM 778 O O . ALA A 1 97 ? -15.319 -0.118 9.777 1.00 98.19 97 ALA A O 1
ATOM 779 N N . ASP A 1 98 ? -14.832 -1.084 7.774 1.00 98.62 98 ASP A N 1
ATOM 780 C CA . ASP A 1 98 ? -13.894 -2.126 8.180 1.00 98.62 98 ASP A CA 1
ATOM 781 C C . ASP A 1 98 ? -12.497 -1.544 8.411 1.00 98.62 98 ASP A C 1
ATOM 783 O O . ASP A 1 98 ? -11.752 -1.996 9.274 1.00 98.62 98 ASP A O 1
ATOM 787 N N . ILE A 1 99 ? -12.142 -0.497 7.655 1.00 98.81 99 ILE A N 1
ATOM 788 C CA . ILE A 1 99 ? -10.875 0.229 7.783 1.00 98.81 99 ILE A CA 1
ATOM 789 C C . ILE A 1 99 ? -11.162 1.724 7.927 1.00 98.81 99 ILE A C 1
ATOM 791 O O . ILE A 1 99 ? -11.774 2.355 7.058 1.00 98.81 99 ILE A O 1
ATOM 795 N N . ARG A 1 100 ? -10.673 2.331 9.011 1.00 98.62 100 ARG A N 1
ATOM 796 C CA . ARG A 1 100 ? -10.861 3.755 9.324 1.00 98.62 100 ARG A CA 1
ATOM 797 C C . ARG A 1 100 ? -9.521 4.480 9.275 1.00 98.62 100 ARG A C 1
ATOM 799 O O . ARG A 1 100 ? -8.626 4.188 10.056 1.00 98.62 100 ARG A O 1
ATOM 806 N N . ILE A 1 101 ? -9.384 5.457 8.380 1.00 98.75 101 ILE A N 1
ATOM 807 C CA . ILE A 1 101 ? -8.100 6.127 8.120 1.00 98.75 101 ILE A CA 1
ATOM 808 C C . ILE A 1 101 ? -8.120 7.569 8.627 1.00 98.75 101 ILE A C 1
ATOM 810 O O . ILE A 1 101 ? -8.954 8.380 8.209 1.00 98.75 101 ILE A O 1
ATOM 814 N N . TYR A 1 102 ? -7.141 7.922 9.458 1.00 98.44 102 TYR A N 1
ATOM 815 C CA . TYR A 1 102 ? -6.995 9.230 10.088 1.00 98.44 102 TYR A CA 1
ATOM 816 C C . TYR A 1 102 ? -5.654 9.892 9.733 1.00 98.44 102 TYR A C 1
ATOM 818 O O . TYR A 1 102 ? -4.589 9.286 9.820 1.00 98.44 102 TYR A O 1
ATOM 826 N N . LEU A 1 103 ? -5.685 11.187 9.389 1.00 97.88 103 LEU A N 1
ATOM 827 C CA . LEU A 1 103 ? -4.478 12.025 9.345 1.00 97.88 103 LEU A CA 1
ATOM 828 C C . LEU A 1 103 ? -4.332 12.773 10.666 1.00 97.88 103 LEU A C 1
ATOM 830 O O . LEU A 1 103 ? -4.912 13.850 10.837 1.00 97.88 103 LEU A O 1
ATOM 834 N N . ASP A 1 104 ? -3.550 12.223 11.582 1.00 97.44 104 ASP A N 1
ATOM 835 C CA . ASP A 1 104 ? -3.323 12.799 12.902 1.00 97.44 104 ASP A CA 1
ATOM 836 C C . ASP A 1 104 ? -2.259 13.909 12.868 1.00 97.44 104 ASP A C 1
ATOM 838 O O . ASP A 1 104 ? -1.399 13.972 11.990 1.00 97.44 104 ASP A O 1
ATOM 842 N N . GLN A 1 105 ? -2.310 14.847 13.808 1.00 95.19 105 GLN A N 1
ATOM 843 C CA . GLN A 1 105 ? -1.271 15.855 13.993 1.00 95.19 105 GLN A CA 1
ATOM 844 C C . GLN A 1 105 ? 0.080 15.213 14.339 1.00 95.19 105 GLN A C 1
ATOM 846 O O . GLN A 1 105 ? 1.105 15.616 13.785 1.00 95.19 105 GLN A O 1
ATOM 851 N N . LYS A 1 106 ? 0.078 14.241 15.254 1.00 94.75 106 LYS A N 1
ATOM 852 C CA . LYS A 1 106 ? 1.212 13.391 15.634 1.00 94.75 106 LYS A CA 1
ATOM 853 C C . LYS A 1 106 ? 0.649 12.082 16.177 1.00 94.75 106 LYS A C 1
ATOM 855 O O . LYS A 1 106 ? -0.344 12.133 16.878 1.00 94.75 106 LYS A O 1
ATOM 860 N N . ILE A 1 107 ? 1.312 10.967 15.911 1.00 95.06 107 ILE A N 1
ATOM 861 C CA . ILE A 1 107 ? 1.015 9.709 16.600 1.00 95.06 107 ILE A CA 1
ATOM 862 C C . ILE A 1 107 ? 1.817 9.733 17.902 1.00 95.06 107 ILE A C 1
ATOM 864 O O . ILE A 1 107 ? 3.043 9.863 17.857 1.00 95.06 107 ILE A O 1
ATOM 868 N N . ASP A 1 108 ? 1.131 9.689 19.040 1.00 91.62 108 ASP A N 1
ATOM 869 C CA . ASP A 1 108 ? 1.733 9.728 20.371 1.00 91.62 108 ASP A CA 1
ATOM 870 C C . ASP A 1 108 ? 1.158 8.595 21.218 1.00 91.62 108 ASP A C 1
ATOM 872 O O . ASP A 1 108 ? -0.014 8.618 21.575 1.00 91.62 108 ASP A O 1
ATOM 876 N N . LEU A 1 109 ? 1.989 7.593 21.492 1.00 90.44 109 LEU A N 1
ATOM 877 C CA . LEU A 1 109 ? 1.621 6.424 22.293 1.00 90.44 109 LEU A CA 1
ATOM 878 C C . LEU A 1 109 ? 2.176 6.514 23.724 1.00 90.44 109 LEU A C 1
ATOM 880 O O . LEU A 1 109 ? 2.127 5.538 24.459 1.00 90.44 109 LEU A O 1
ATOM 884 N N . GLY A 1 110 ? 2.799 7.638 24.109 1.00 85.50 110 GLY A N 1
ATOM 885 C CA . GLY A 1 110 ? 3.473 7.774 25.408 1.00 85.50 110 GLY A CA 1
ATOM 886 C C . GLY A 1 110 ? 4.787 6.988 25.544 1.00 85.50 110 GLY A C 1
ATOM 887 O O . GLY A 1 110 ? 5.415 7.027 26.596 1.00 85.50 110 GLY A O 1
ATOM 888 N N . LEU A 1 111 ? 5.242 6.314 24.481 1.00 85.69 111 LEU A N 1
ATOM 889 C CA . LEU A 1 111 ? 6.438 5.454 24.477 1.00 85.69 111 LEU A CA 1
ATOM 890 C C . LEU A 1 111 ? 7.726 6.171 24.030 1.00 85.69 111 LEU A C 1
ATOM 892 O O . LEU A 1 111 ? 8.761 5.540 23.845 1.00 85.69 111 LEU A O 1
ATOM 896 N N . GLY A 1 112 ? 7.668 7.478 23.758 1.00 78.69 112 GLY A N 1
ATOM 897 C CA . GLY A 1 112 ? 8.811 8.269 23.269 1.00 78.69 112 GLY A CA 1
ATOM 898 C C . GLY A 1 112 ? 9.236 7.997 21.815 1.00 78.69 112 GLY A C 1
ATOM 899 O O . GLY A 1 112 ? 9.994 8.782 21.243 1.00 78.69 112 GLY A O 1
ATOM 900 N N . ALA A 1 113 ? 8.724 6.936 21.189 1.00 82.12 113 ALA A N 1
ATOM 901 C CA . ALA A 1 113 ? 8.944 6.619 19.782 1.00 82.12 113 ALA A CA 1
ATOM 902 C C . ALA A 1 113 ? 8.196 7.580 18.838 1.00 82.12 113 ALA A C 1
ATOM 904 O O . ALA A 1 113 ? 7.157 8.151 19.174 1.00 82.12 113 ALA A O 1
ATOM 905 N N . GLN A 1 114 ? 8.736 7.759 17.629 1.00 83.81 114 GLN A N 1
ATOM 906 C CA . GLN A 1 114 ? 8.150 8.619 16.602 1.00 83.81 114 GLN A CA 1
ATOM 907 C C . GLN A 1 114 ? 7.652 7.787 15.425 1.00 83.81 114 GLN A C 1
ATOM 909 O O . GLN A 1 114 ? 8.452 7.182 14.718 1.00 83.81 114 GLN A O 1
ATOM 914 N N . TYR A 1 115 ? 6.348 7.844 15.168 1.00 92.12 115 TYR A N 1
ATOM 915 C CA . TYR A 1 115 ? 5.703 7.064 14.114 1.00 92.12 115 TYR A CA 1
ATOM 916 C C . TYR A 1 115 ? 5.313 7.939 12.916 1.00 92.12 115 TYR A C 1
ATOM 918 O O . TYR A 1 115 ? 4.899 9.099 13.069 1.00 92.12 115 TYR A O 1
ATOM 926 N N . VAL A 1 116 ? 5.464 7.385 11.710 1.00 95.12 116 VAL A N 1
ATOM 927 C CA . VAL A 1 116 ? 5.007 8.004 10.453 1.00 95.12 116 VAL A CA 1
ATOM 928 C C . VAL A 1 116 ? 3.602 7.517 10.111 1.00 95.12 116 VAL A C 1
ATOM 930 O O . VAL A 1 116 ? 2.730 8.343 9.834 1.00 95.12 116 VAL A O 1
ATOM 933 N N . GLY A 1 117 ? 3.395 6.205 10.184 1.00 97.19 117 GLY A N 1
ATOM 934 C CA . GLY A 1 117 ? 2.112 5.524 10.114 1.00 97.19 117 GLY A CA 1
ATOM 935 C C . GLY A 1 117 ? 1.989 4.515 11.257 1.00 97.19 117 GLY A C 1
ATOM 936 O O . GLY A 1 117 ? 2.987 4.208 11.915 1.00 97.19 117 GLY A O 1
ATOM 937 N N . LEU A 1 118 ? 0.760 4.108 11.553 1.00 97.38 118 LEU A N 1
ATOM 938 C CA . LEU A 1 118 ? 0.435 3.065 12.518 1.00 97.38 118 LEU A CA 1
ATOM 939 C C . LEU A 1 118 ? -0.891 2.423 12.114 1.00 97.38 118 LEU A C 1
ATOM 941 O O . LEU A 1 118 ? -1.891 3.130 11.970 1.00 97.38 118 LEU A O 1
ATOM 945 N N . THR A 1 119 ? -0.901 1.102 12.009 1.00 98.12 119 THR A N 1
ATOM 946 C CA . THR A 1 1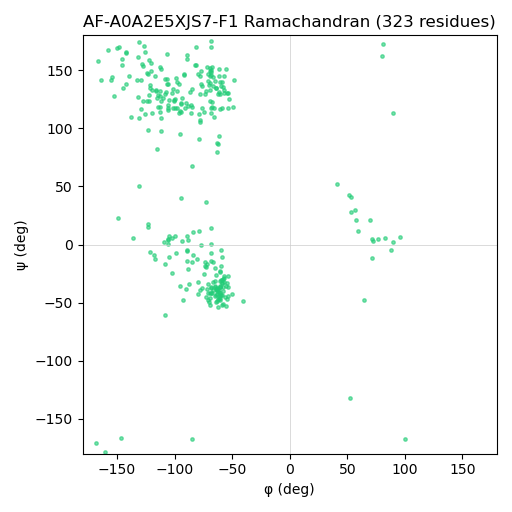19 ? -2.106 0.293 11.833 1.00 98.12 119 THR A CA 1
ATOM 947 C C . THR A 1 119 ? -2.401 -0.442 13.130 1.00 98.12 119 THR A C 1
ATOM 949 O O . THR A 1 119 ? -1.508 -1.047 13.716 1.00 98.12 119 THR A O 1
ATOM 952 N N . VAL A 1 120 ? -3.647 -0.378 13.593 1.00 97.25 120 VAL A N 1
ATOM 953 C CA . VAL A 1 120 ? -4.110 -1.110 14.776 1.00 97.25 120 VAL A CA 1
ATOM 954 C C . VAL A 1 120 ? -5.377 -1.884 14.445 1.00 97.25 120 VAL A C 1
ATOM 956 O O . VAL A 1 120 ? -6.245 -1.388 13.722 1.00 97.25 120 VAL A O 1
ATOM 959 N N . LEU A 1 121 ? -5.484 -3.084 15.000 1.00 96.25 121 LEU A N 1
ATOM 960 C CA . LEU A 1 121 ? -6.701 -3.888 14.988 1.00 96.25 121 LEU A CA 1
ATOM 961 C C . LEU A 1 121 ? -7.533 -3.618 16.244 1.00 96.25 121 LEU A C 1
ATOM 963 O O . LEU A 1 121 ? -6.989 -3.341 17.315 1.00 96.25 121 LEU A O 1
ATOM 967 N N . ASN A 1 122 ? -8.853 -3.693 16.103 1.00 96.06 122 ASN A N 1
ATOM 968 C CA . ASN A 1 122 ? -9.819 -3.617 17.193 1.00 96.06 122 ASN A CA 1
ATOM 969 C C . ASN A 1 122 ? -10.680 -4.880 17.155 1.00 96.06 122 ASN A C 1
ATOM 971 O O . ASN A 1 122 ? -11.619 -4.950 16.363 1.00 96.06 122 ASN A O 1
ATOM 975 N N . GLU A 1 123 ? -10.360 -5.865 17.995 1.00 92.12 123 GLU A N 1
ATOM 976 C CA . GLU A 1 123 ? -11.035 -7.172 17.993 1.00 92.12 123 GLU A CA 1
ATOM 977 C C . GLU A 1 123 ? -12.521 -7.060 18.341 1.00 92.12 123 GLU A C 1
ATOM 979 O O . GLU A 1 123 ? -13.369 -7.540 17.590 1.00 92.12 123 GLU A O 1
ATOM 984 N N . GLU A 1 124 ? -12.845 -6.335 19.416 1.00 91.00 124 GLU A N 1
ATOM 985 C CA . GLU A 1 124 ? -14.225 -6.159 19.898 1.00 91.00 124 GLU A CA 1
ATOM 986 C C . GLU A 1 124 ? -15.151 -5.527 18.851 1.00 91.00 124 GLU A C 1
ATOM 988 O O . GLU A 1 124 ? -16.338 -5.831 18.783 1.00 91.00 124 GLU A O 1
ATOM 993 N N . GLU A 1 125 ? -14.595 -4.649 18.018 1.00 92.50 125 GLU A N 1
ATOM 994 C CA . GLU A 1 125 ? -15.330 -3.892 17.006 1.00 92.50 125 GLU A CA 1
ATOM 995 C C . GLU A 1 125 ? -15.085 -4.419 15.584 1.00 92.50 125 GLU A C 1
ATOM 997 O O . GLU A 1 125 ? -15.520 -3.781 14.623 1.00 92.50 125 GLU A O 1
ATOM 1002 N N . SER A 1 126 ? -14.343 -5.529 15.458 1.00 94.31 126 SER A N 1
ATOM 1003 C CA . SER A 1 126 ? -13.979 -6.199 14.202 1.00 94.31 126 SER A CA 1
ATOM 1004 C C . SER A 1 126 ? -13.592 -5.218 13.088 1.00 94.31 126 SER A C 1
ATOM 1006 O O . SER A 1 126 ? -14.149 -5.237 11.994 1.00 94.31 126 SER A O 1
ATOM 1008 N N . ASN A 1 127 ? -12.661 -4.302 13.374 1.00 97.38 127 ASN A N 1
ATOM 1009 C CA . ASN A 1 127 ? -12.190 -3.323 12.391 1.00 97.38 127 ASN A CA 1
ATOM 1010 C C . ASN A 1 127 ? -10.722 -2.938 12.585 1.00 97.38 127 ASN A C 1
ATOM 1012 O O . ASN A 1 127 ? -10.104 -3.215 13.612 1.00 97.38 127 ASN A O 1
ATOM 1016 N N . TRP A 1 128 ? -10.200 -2.214 11.600 1.00 98.69 128 TRP A N 1
ATOM 1017 C CA . TRP A 1 128 ? -8.880 -1.602 11.605 1.00 98.69 128 TRP A CA 1
ATOM 1018 C C . TRP A 1 128 ? -8.961 -0.079 11.751 1.00 98.69 128 TRP A C 1
ATOM 1020 O O . TRP A 1 128 ? -9.788 0.590 11.118 1.00 98.69 128 TRP A O 1
ATOM 1030 N N . GLU A 1 129 ? -8.028 0.503 12.504 1.00 98.62 129 GLU A N 1
ATOM 1031 C CA . GLU A 1 129 ? -7.749 1.940 12.479 1.00 98.62 129 GLU A CA 1
ATOM 1032 C C . GLU A 1 129 ? -6.324 2.205 11.977 1.00 98.62 129 GLU A C 1
ATOM 1034 O O . GLU A 1 129 ? -5.355 1.603 12.428 1.00 98.62 129 GLU A O 1
ATOM 1039 N N . ILE A 1 130 ? -6.202 3.137 11.033 1.00 98.75 130 ILE A N 1
ATOM 1040 C CA . ILE A 1 130 ? -4.933 3.584 10.460 1.00 98.75 130 ILE A CA 1
ATOM 1041 C C . ILE A 1 130 ? -4.704 5.042 10.841 1.00 98.75 130 ILE A C 1
ATOM 1043 O O . ILE A 1 130 ? -5.537 5.912 10.561 1.00 98.75 130 ILE A O 1
ATOM 1047 N N . PHE A 1 131 ? -3.533 5.337 11.391 1.00 98.44 131 PHE A N 1
ATOM 1048 C CA . PHE A 1 131 ? -3.105 6.680 11.761 1.00 98.44 131 PHE A CA 1
ATOM 1049 C C . PHE A 1 131 ? -1.892 7.094 10.943 1.00 98.44 131 PHE A C 1
ATOM 1051 O O . PHE A 1 131 ? -0.917 6.362 10.850 1.00 98.44 131 PHE A O 1
ATOM 1058 N N . ILE A 1 132 ? -1.921 8.303 10.383 1.00 98.12 132 ILE A N 1
ATOM 1059 C CA . ILE A 1 132 ? -0.801 8.867 9.621 1.00 98.12 132 ILE A CA 1
ATOM 1060 C C . ILE A 1 132 ? -0.399 10.207 10.225 1.00 98.12 132 ILE A C 1
ATOM 1062 O O . ILE A 1 132 ? -1.201 11.143 10.295 1.00 98.12 132 ILE A O 1
ATOM 1066 N N . SER A 1 133 ? 0.868 10.334 10.605 1.00 97.06 133 SER A N 1
ATOM 1067 C CA . SER A 1 133 ? 1.417 11.519 11.258 1.00 97.06 133 SER A CA 1
ATOM 1068 C C . SER A 1 133 ? 1.694 12.648 10.265 1.00 97.06 133 SER A C 1
ATOM 1070 O O . SER A 1 133 ? 2.682 12.644 9.525 1.00 97.06 133 SER A O 1
ATOM 1072 N N . ARG A 1 134 ? 0.874 13.704 10.290 1.00 94.19 134 ARG A N 1
ATOM 1073 C CA . ARG A 1 134 ? 1.050 14.884 9.422 1.00 94.19 134 ARG A CA 1
ATOM 1074 C C . ARG A 1 134 ? 2.387 15.591 9.618 1.00 94.19 134 ARG A C 1
ATOM 1076 O O . ARG A 1 134 ? 2.896 16.161 8.661 1.00 94.19 134 ARG A O 1
ATOM 1083 N N . LYS A 1 135 ? 2.956 15.548 10.827 1.00 92.25 135 LYS A N 1
ATOM 1084 C CA . LYS A 1 135 ? 4.266 16.148 11.136 1.00 92.25 135 LYS A CA 1
ATOM 1085 C C . LYS A 1 135 ? 5.451 15.396 10.521 1.00 92.25 135 LYS A C 1
ATOM 1087 O O . LYS A 1 135 ? 6.543 15.955 10.478 1.00 92.25 135 LYS A O 1
ATOM 1092 N N . LYS A 1 136 ? 5.267 14.144 10.086 1.00 92.62 136 LYS A N 1
ATOM 1093 C CA . LYS A 1 136 ? 6.343 13.289 9.553 1.00 92.62 136 LYS A CA 1
ATOM 1094 C C . LYS A 1 136 ? 6.273 13.061 8.047 1.00 92.62 136 LYS A C 1
ATOM 1096 O O . LYS A 1 136 ? 7.270 12.687 7.431 1.00 92.62 136 LYS A O 1
ATOM 1101 N N . ILE A 1 137 ? 5.125 13.340 7.438 1.00 92.56 137 ILE A N 1
ATOM 1102 C CA . ILE A 1 137 ? 4.967 13.270 5.990 1.00 92.56 137 ILE A CA 1
ATOM 1103 C C . ILE A 1 137 ? 5.786 14.367 5.303 1.00 92.56 137 ILE A C 1
ATOM 1105 O O . ILE A 1 137 ? 5.578 15.557 5.519 1.00 92.56 137 ILE A O 1
ATOM 1109 N N . LYS A 1 138 ? 6.677 13.942 4.403 1.00 90.38 138 LYS A N 1
ATOM 1110 C CA . LYS A 1 138 ? 7.598 14.824 3.662 1.00 90.38 138 LYS A CA 1
ATOM 1111 C C . LYS A 1 138 ? 6.922 15.519 2.480 1.00 90.38 138 LYS A C 1
ATOM 1113 O O . LYS A 1 138 ? 7.170 16.686 2.206 1.00 90.38 138 LYS A O 1
ATOM 1118 N N . ASN A 1 139 ? 6.099 14.782 1.735 1.00 91.31 139 ASN A N 1
ATOM 1119 C CA . ASN A 1 139 ? 5.436 15.262 0.524 1.00 91.31 139 ASN A CA 1
ATOM 1120 C C . ASN A 1 139 ? 4.214 14.390 0.186 1.00 91.31 139 ASN A C 1
ATOM 1122 O O . ASN A 1 139 ? 3.880 13.445 0.904 1.00 91.31 139 ASN A O 1
ATOM 1126 N N . LYS A 1 140 ? 3.533 14.711 -0.920 1.00 93.50 140 LYS A N 1
ATOM 1127 C CA . LYS A 1 140 ? 2.339 13.990 -1.379 1.00 93.50 140 LYS A CA 1
ATOM 1128 C C . LYS A 1 140 ? 2.600 12.500 -1.651 1.00 93.50 140 LYS A C 1
ATOM 1130 O O . LYS A 1 140 ? 1.774 11.687 -1.254 1.00 93.50 140 LYS A O 1
ATOM 1135 N N . ASN A 1 141 ? 3.712 12.146 -2.295 1.00 91.88 141 ASN A N 1
ATOM 1136 C CA . ASN A 1 141 ? 4.011 10.751 -2.640 1.00 91.88 141 ASN A CA 1
ATOM 1137 C C . ASN A 1 141 ? 4.349 9.936 -1.395 1.00 91.88 141 ASN A C 1
ATOM 1139 O O . ASN A 1 141 ? 3.813 8.849 -1.238 1.00 91.88 141 ASN A O 1
ATOM 1143 N N . HIS A 1 142 ? 5.126 10.502 -0.466 1.00 94.56 142 HIS A N 1
ATOM 1144 C CA . HIS A 1 142 ? 5.366 9.876 0.834 1.00 94.56 142 HIS A CA 1
ATOM 1145 C C . HIS A 1 142 ? 4.041 9.639 1.578 1.00 94.56 142 HIS A C 1
ATOM 1147 O O . HIS A 1 142 ? 3.834 8.563 2.109 1.00 94.56 142 HIS A O 1
ATOM 1153 N N . LYS A 1 143 ? 3.086 10.581 1.527 1.00 96.19 143 LYS A N 1
ATOM 1154 C CA . LYS A 1 143 ? 1.755 10.380 2.128 1.00 96.19 143 LYS A CA 1
ATOM 1155 C C . LYS A 1 143 ? 0.992 9.199 1.529 1.00 96.19 143 LYS A C 1
ATOM 1157 O O . LYS A 1 143 ? 0.400 8.430 2.273 1.00 96.19 143 LYS A O 1
ATOM 1162 N N . ILE A 1 144 ? 0.946 9.110 0.199 1.00 96.88 144 ILE A N 1
ATOM 1163 C CA . ILE A 1 144 ? 0.235 8.028 -0.494 1.00 96.88 144 ILE A CA 1
ATOM 1164 C C . ILE A 1 144 ? 0.913 6.694 -0.189 1.00 96.88 144 ILE A C 1
ATOM 1166 O O . ILE A 1 144 ? 0.220 5.750 0.161 1.00 96.88 144 ILE A O 1
ATOM 1170 N N . TYR A 1 145 ? 2.246 6.654 -0.245 1.00 97.50 145 TYR A N 1
ATOM 1171 C CA . TYR A 1 145 ? 3.042 5.489 0.122 1.00 97.50 145 TYR A CA 1
ATOM 1172 C C . TYR A 1 145 ? 2.739 5.013 1.540 1.00 97.50 145 TYR A C 1
ATOM 1174 O O . TYR A 1 145 ? 2.376 3.860 1.707 1.00 97.50 145 TYR A O 1
ATOM 1182 N N . THR A 1 146 ? 2.805 5.899 2.543 1.00 97.88 146 THR A N 1
ATOM 1183 C CA . THR A 1 146 ? 2.511 5.526 3.933 1.00 97.88 146 THR A CA 1
ATOM 1184 C C . THR A 1 146 ? 1.079 5.017 4.072 1.00 97.88 146 THR A C 1
ATOM 1186 O O . THR A 1 146 ? 0.867 4.002 4.708 1.00 97.88 146 THR A O 1
ATOM 1189 N N . ILE A 1 147 ? 0.082 5.660 3.451 1.00 98.50 147 ILE A N 1
ATOM 1190 C CA . ILE A 1 147 ? -1.300 5.165 3.553 1.00 98.50 147 ILE A CA 1
ATOM 1191 C C . ILE A 1 147 ? -1.451 3.782 2.908 1.00 98.50 147 ILE A C 1
ATOM 1193 O O . ILE A 1 147 ? -2.093 2.921 3.493 1.00 98.50 147 ILE A O 1
ATOM 1197 N N . LEU A 1 148 ? -0.872 3.556 1.727 1.00 98.56 148 LEU A N 1
ATOM 1198 C CA . LEU A 1 148 ? -0.914 2.238 1.087 1.00 98.56 148 LEU A CA 1
ATOM 1199 C C . LEU A 1 148 ? -0.173 1.184 1.913 1.00 98.56 148 LEU A C 1
ATOM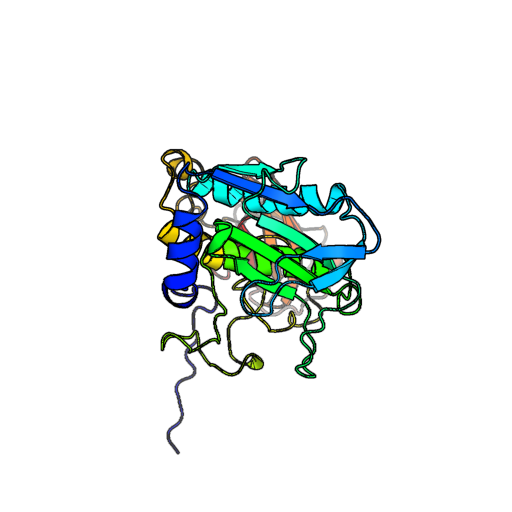 1201 O O . LEU A 1 148 ? -0.652 0.060 2.001 1.00 98.56 148 LEU A O 1
ATOM 1205 N N . HIS A 1 149 ? 0.951 1.552 2.529 1.00 98.56 149 HIS A N 1
ATOM 1206 C CA . HIS A 1 149 ? 1.724 0.692 3.421 1.00 98.56 149 HIS A CA 1
ATOM 1207 C C . HIS A 1 149 ? 0.869 0.226 4.601 1.00 98.56 149 HIS A C 1
ATOM 1209 O O . HIS A 1 149 ? 0.717 -0.970 4.814 1.00 98.56 149 HIS A O 1
ATOM 1215 N N . GLU A 1 150 ? 0.221 1.162 5.298 1.00 98.69 150 GLU A N 1
ATOM 1216 C CA . GLU A 1 150 ? -0.675 0.832 6.409 1.00 98.69 150 GLU A CA 1
ATOM 1217 C C . GLU A 1 150 ? -1.886 -0.001 5.952 1.00 98.69 150 GLU A C 1
ATOM 1219 O O . GLU A 1 150 ? -2.271 -0.963 6.607 1.00 98.69 150 GLU A O 1
ATOM 1224 N N . ILE A 1 151 ? -2.459 0.289 4.777 1.00 98.75 151 ILE A N 1
ATOM 1225 C CA . ILE A 1 151 ? -3.514 -0.569 4.212 1.00 98.75 151 ILE A CA 1
ATOM 1226 C C . ILE A 1 151 ? -2.962 -1.964 3.871 1.00 98.75 151 ILE A C 1
ATOM 1228 O O . ILE A 1 151 ? -3.686 -2.946 3.997 1.00 98.75 151 ILE A O 1
ATOM 1232 N N . GLY A 1 152 ? -1.685 -2.086 3.498 1.00 98.56 152 GLY A N 1
ATOM 1233 C CA . GLY A 1 152 ? -1.009 -3.370 3.311 1.00 98.56 152 GLY A CA 1
ATOM 1234 C C . GLY A 1 152 ? -1.120 -4.269 4.543 1.00 98.56 152 GLY A C 1
ATOM 1235 O O . GLY A 1 152 ? -1.509 -5.426 4.399 1.00 98.56 152 GLY A O 1
ATOM 1236 N N . HIS A 1 153 ? -0.908 -3.722 5.743 1.00 98.56 153 HIS A N 1
ATOM 1237 C CA . HIS A 1 153 ? -1.114 -4.455 6.998 1.00 98.56 153 HIS A CA 1
ATOM 1238 C C . HIS A 1 153 ? -2.558 -4.941 7.169 1.00 98.56 153 HIS A C 1
ATOM 1240 O O . HIS A 1 153 ? -2.778 -6.106 7.485 1.00 98.56 153 HIS A O 1
ATOM 1246 N N . THR A 1 154 ? -3.551 -4.100 6.852 1.00 98.56 154 THR A N 1
ATOM 1247 C CA . THR A 1 154 ? -4.984 -4.483 6.888 1.00 98.56 154 THR A CA 1
ATOM 1248 C C . THR A 1 154 ? -5.397 -5.505 5.823 1.00 98.56 154 THR A C 1
ATOM 1250 O O . THR A 1 154 ? -6.537 -5.957 5.802 1.00 98.56 154 THR A O 1
ATOM 1253 N N . LEU A 1 155 ? -4.494 -5.825 4.894 1.00 98.25 155 LEU A N 1
ATOM 1254 C CA . LEU A 1 155 ? -4.669 -6.855 3.873 1.00 98.25 155 LEU A CA 1
ATOM 1255 C C . LEU A 1 155 ? -3.841 -8.111 4.174 1.00 98.25 155 LEU A C 1
ATOM 1257 O O . LEU A 1 155 ? -3.854 -9.029 3.353 1.00 98.25 155 LEU A O 1
ATOM 1261 N N . GLY A 1 156 ? -3.152 -8.143 5.321 1.00 97.94 156 GLY A N 1
ATOM 1262 C CA . GLY A 1 156 ? -2.338 -9.257 5.804 1.00 97.94 156 GLY A CA 1
ATOM 1263 C C . GLY A 1 156 ? -0.844 -9.171 5.483 1.00 97.94 156 GLY A C 1
ATOM 1264 O O . GLY A 1 156 ? -0.125 -10.132 5.738 1.00 97.94 156 GLY A O 1
ATOM 1265 N N . LEU A 1 157 ? -0.358 -8.055 4.922 1.00 98.25 157 LEU A N 1
ATOM 1266 C CA . LEU A 1 157 ? 1.066 -7.899 4.619 1.00 98.25 157 LEU A CA 1
ATOM 1267 C C . LEU A 1 157 ? 1.893 -7.472 5.834 1.00 98.25 157 LEU A C 1
ATOM 1269 O O . LEU A 1 157 ? 1.409 -6.765 6.719 1.00 98.25 157 LEU A O 1
ATOM 1273 N N . GLU A 1 158 ? 3.178 -7.800 5.814 1.00 97.38 158 GLU A N 1
ATOM 1274 C CA . GLU A 1 158 ? 4.134 -7.435 6.862 1.00 97.38 158 GLU A CA 1
ATOM 1275 C C . GLU A 1 158 ? 5.411 -6.821 6.308 1.00 97.38 158 GLU A C 1
ATOM 1277 O O . GLU A 1 158 ? 5.607 -6.716 5.092 1.00 97.38 158 GLU A O 1
ATOM 1282 N N . HIS A 1 159 ? 6.284 -6.358 7.202 1.00 97.56 159 HIS A N 1
ATOM 1283 C CA . HIS A 1 159 ? 7.544 -5.788 6.763 1.00 97.56 159 HIS A CA 1
ATOM 1284 C C . HIS A 1 159 ? 8.539 -6.880 6.359 1.00 97.56 159 HIS A C 1
ATOM 1286 O O . HIS A 1 159 ? 8.781 -7.802 7.121 1.00 97.56 159 HIS A O 1
ATOM 1292 N N . PRO A 1 160 ? 9.290 -6.695 5.261 1.00 96.12 160 PRO A N 1
ATOM 1293 C CA . PRO A 1 160 ? 10.289 -7.662 4.786 1.00 96.12 160 PRO A CA 1
ATOM 1294 C C . PRO A 1 160 ? 11.516 -7.809 5.709 1.00 96.12 160 PRO A C 1
ATOM 1296 O O . PRO A 1 160 ? 12.476 -8.492 5.358 1.00 96.12 160 PRO A O 1
ATOM 1299 N N . HIS A 1 161 ? 11.567 -7.077 6.819 1.00 94.00 161 HIS A N 1
ATOM 1300 C CA . HIS A 1 161 ? 12.662 -7.090 7.791 1.00 94.00 161 HIS A CA 1
ATOM 1301 C C . HIS A 1 161 ? 12.189 -7.480 9.192 1.00 94.00 161 HIS A C 1
ATOM 1303 O O . HIS A 1 161 ? 13.029 -7.556 10.084 1.00 94.00 161 HIS A O 1
ATOM 1309 N N . ASP A 1 162 ? 10.879 -7.629 9.390 1.00 90.38 162 ASP A N 1
ATOM 1310 C CA . ASP A 1 162 ? 10.345 -8.123 10.653 1.00 90.38 162 ASP A CA 1
ATOM 1311 C C . ASP A 1 162 ? 10.682 -9.609 10.754 1.00 90.38 162 ASP A C 1
ATOM 1313 O O . ASP A 1 162 ? 10.669 -10.271 9.726 1.00 90.38 162 ASP A O 1
ATOM 1317 N N . ASP A 1 163 ? 11.050 -10.086 11.942 1.00 91.94 163 ASP A N 1
ATOM 1318 C CA . ASP A 1 163 ? 11.356 -11.493 12.232 1.00 91.94 163 ASP A CA 1
ATOM 1319 C C . ASP A 1 163 ? 10.489 -12.074 13.353 1.00 91.94 163 ASP A C 1
ATOM 1321 O O . ASP A 1 163 ? 10.786 -13.147 13.883 1.00 91.94 163 ASP A O 1
ATOM 1325 N N . GLN A 1 164 ? 9.401 -11.382 13.708 1.00 88.69 164 GLN A N 1
ATOM 1326 C CA . GLN A 1 164 ? 8.476 -11.796 14.765 1.00 88.69 164 GLN A CA 1
ATOM 1327 C C . GLN A 1 164 ? 7.861 -13.183 14.540 1.00 88.69 164 GLN A C 1
ATOM 1329 O O . GLN A 1 164 ? 7.581 -13.885 15.513 1.00 88.69 164 GLN A O 1
ATOM 1334 N N . ASP A 1 165 ? 7.686 -13.605 13.290 1.00 85.44 165 ASP A N 1
ATOM 1335 C CA . ASP A 1 165 ? 7.174 -14.926 12.918 1.00 85.44 165 ASP A CA 1
ATOM 1336 C C . ASP A 1 165 ? 8.288 -15.929 12.527 1.00 85.44 165 ASP A C 1
ATOM 1338 O O . ASP A 1 165 ? 8.016 -17.078 12.171 1.00 85.44 165 ASP A O 1
ATOM 1342 N N . ASN A 1 166 ? 9.556 -15.544 12.719 1.00 87.81 166 ASN A N 1
ATOM 1343 C CA . ASN A 1 166 ? 10.780 -16.253 12.331 1.00 87.81 166 ASN A CA 1
ATOM 1344 C C . ASN A 1 166 ? 11.063 -16.314 10.824 1.00 87.81 166 ASN A C 1
ATOM 1346 O O . ASN A 1 166 ? 11.854 -17.165 10.388 1.00 87.81 166 ASN A O 1
ATOM 1350 N N . ASP A 1 167 ? 10.486 -15.425 10.022 1.00 87.94 167 ASP A N 1
ATOM 1351 C CA . ASP A 1 167 ? 10.913 -15.228 8.645 1.00 87.94 167 ASP A CA 1
ATOM 1352 C C . ASP A 1 167 ? 11.335 -13.773 8.375 1.00 87.94 167 ASP A C 1
ATOM 1354 O O . ASP A 1 167 ? 11.117 -12.908 9.198 1.00 87.94 167 ASP A O 1
ATOM 1358 N N . PHE A 1 168 ? 12.141 -13.529 7.334 1.00 90.62 168 PHE A N 1
ATOM 1359 C CA . PHE A 1 168 ? 12.489 -12.179 6.869 1.00 90.62 168 PHE A CA 1
ATOM 1360 C C . PHE A 1 168 ? 13.148 -12.253 5.488 1.00 90.62 168 PHE A C 1
ATOM 1362 O O . PHE A 1 168 ? 13.761 -13.256 5.096 1.00 90.62 168 PHE A O 1
ATOM 1369 N N . TYR A 1 169 ? 13.112 -11.151 4.741 1.00 89.75 169 TYR A N 1
ATOM 1370 C CA . TYR A 1 169 ? 13.804 -11.021 3.464 1.00 89.75 169 TYR A CA 1
ATOM 1371 C C . TYR A 1 169 ? 15.178 -10.355 3.617 1.00 89.75 169 TYR A C 1
ATOM 1373 O O . TYR A 1 169 ? 15.303 -9.162 3.903 1.00 89.75 169 TYR A O 1
ATOM 1381 N N . LEU A 1 170 ? 16.227 -11.133 3.330 1.00 87.31 170 LEU A N 1
ATOM 1382 C CA . LEU A 1 170 ? 17.657 -10.779 3.343 1.00 87.31 170 LEU A CA 1
ATOM 1383 C C . LEU A 1 170 ? 18.245 -10.396 4.709 1.00 87.31 170 LEU A C 1
ATOM 1385 O O . LEU A 1 170 ? 19.332 -10.866 5.038 1.00 87.31 170 LEU A O 1
ATOM 1389 N N . SER A 1 171 ? 17.597 -9.521 5.476 1.00 91.12 171 SER A N 1
ATOM 1390 C CA . SER A 1 171 ? 18.125 -9.000 6.737 1.00 91.12 171 SER A CA 1
ATOM 1391 C C . SER A 1 171 ? 17.036 -8.343 7.583 1.00 91.12 171 SER A C 1
ATOM 1393 O O . SER A 1 171 ? 16.256 -7.549 7.065 1.00 91.12 171 SER A O 1
ATOM 1395 N N . THR A 1 172 ? 17.103 -8.540 8.899 1.00 91.44 172 THR A N 1
ATOM 1396 C CA . THR A 1 172 ? 16.267 -7.837 9.890 1.00 91.44 172 THR A CA 1
ATOM 1397 C C . THR A 1 172 ? 16.671 -6.373 10.092 1.00 91.44 172 THR A C 1
ATOM 1399 O O . THR A 1 172 ? 15.900 -5.517 10.517 1.00 91.44 172 THR A O 1
ATOM 1402 N N . THR A 1 173 ? 17.896 -6.011 9.698 1.00 92.44 173 THR A N 1
ATOM 1403 C CA . THR A 1 173 ? 18.302 -4.604 9.598 1.00 92.44 173 THR A CA 1
ATOM 1404 C C . THR A 1 173 ? 17.673 -3.953 8.365 1.00 92.44 173 THR A C 1
ATOM 1406 O O . THR A 1 173 ? 18.081 -4.252 7.238 1.00 92.44 173 THR A O 1
ATOM 1409 N N . VAL A 1 174 ? 16.774 -2.981 8.580 1.00 91.69 174 VAL A N 1
ATOM 1410 C CA . VAL A 1 174 ? 16.039 -2.222 7.541 1.00 91.69 174 VAL A CA 1
ATOM 1411 C C . VAL A 1 174 ? 16.907 -1.845 6.339 1.00 91.69 174 VAL A C 1
ATOM 1413 O O . VAL A 1 174 ? 16.522 -2.084 5.200 1.00 91.69 174 VAL A O 1
ATOM 1416 N N . LYS A 1 175 ? 18.105 -1.283 6.561 1.00 89.56 175 LYS A N 1
ATOM 1417 C CA . LYS A 1 175 ? 19.004 -0.801 5.490 1.00 89.56 175 LYS A CA 1
ATOM 1418 C C . LYS A 1 175 ? 19.376 -1.883 4.463 1.00 89.56 175 LYS A C 1
ATOM 1420 O O . LYS A 1 175 ? 19.657 -1.540 3.313 1.00 89.56 175 LYS A O 1
ATOM 1425 N N . TYR A 1 176 ? 19.397 -3.147 4.875 1.00 88.62 176 TYR A N 1
ATOM 1426 C CA . TYR A 1 176 ? 19.813 -4.289 4.059 1.00 88.62 176 TYR A CA 1
ATOM 1427 C C . TYR A 1 176 ? 18.645 -5.206 3.654 1.00 88.62 176 TYR A C 1
ATOM 1429 O O . TYR A 1 176 ? 18.878 -6.198 2.970 1.00 88.62 176 TYR A O 1
ATOM 1437 N N . SER A 1 177 ? 17.408 -4.860 4.031 1.00 92.75 177 SER A N 1
ATOM 1438 C CA . SER A 1 177 ? 16.183 -5.541 3.590 1.00 92.75 177 SER A CA 1
ATOM 1439 C C . SER A 1 177 ? 15.685 -4.993 2.238 1.00 92.75 177 SER A C 1
ATOM 1441 O O . SER A 1 177 ? 16.407 -4.267 1.543 1.00 92.75 177 SER A O 1
ATOM 1443 N N . ALA A 1 178 ? 14.460 -5.326 1.832 1.00 91.62 178 ALA A N 1
ATOM 1444 C CA . ALA A 1 178 ? 13.855 -4.860 0.590 1.00 91.62 178 ALA A CA 1
ATOM 1445 C C . ALA A 1 178 ? 13.710 -3.331 0.550 1.00 91.62 178 ALA A C 1
ATOM 1447 O O . ALA A 1 178 ? 13.468 -2.685 1.566 1.00 91.62 178 ALA A O 1
ATOM 1448 N N . ALA A 1 179 ? 13.871 -2.755 -0.639 1.00 90.69 179 ALA A N 1
ATOM 1449 C CA . ALA A 1 179 ? 13.666 -1.345 -0.947 1.00 90.69 179 ALA A CA 1
ATOM 1450 C C . ALA A 1 179 ? 12.211 -1.059 -1.372 1.00 90.69 179 ALA A C 1
ATOM 1452 O O . ALA A 1 179 ? 11.525 -1.972 -1.834 1.00 90.69 179 ALA A O 1
ATOM 1453 N N . PRO A 1 180 ? 11.757 0.214 -1.35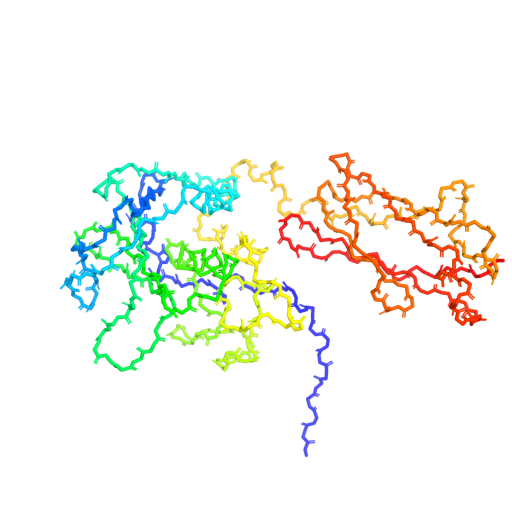9 1.00 91.88 180 PRO A N 1
ATOM 1454 C CA . PRO A 1 180 ? 10.372 0.567 -1.699 1.00 91.88 180 PRO A CA 1
ATOM 1455 C C . PRO A 1 180 ? 9.916 0.113 -3.088 1.00 91.88 180 PRO A C 1
ATOM 1457 O O . PRO A 1 180 ? 8.753 -0.200 -3.289 1.00 91.88 180 PRO A O 1
ATOM 1460 N N . HIS A 1 181 ? 10.820 0.064 -4.071 1.00 85.19 181 HIS A N 1
ATOM 1461 C CA . HIS A 1 181 ? 10.468 -0.398 -5.419 1.00 85.19 181 HIS A CA 1
ATOM 1462 C C . HIS A 1 181 ? 10.260 -1.919 -5.508 1.00 85.19 181 HIS A C 1
ATOM 1464 O O . HIS A 1 181 ? 9.745 -2.393 -6.514 1.00 85.19 181 HIS A O 1
ATOM 1470 N N . GLN A 1 182 ? 10.693 -2.680 -4.497 1.00 86.88 182 GLN A N 1
ATOM 1471 C CA . GLN A 1 182 ? 10.487 -4.126 -4.421 1.00 86.88 182 GLN A CA 1
ATOM 1472 C C . GLN A 1 182 ? 9.178 -4.449 -3.698 1.00 86.88 182 GLN A C 1
ATOM 1474 O O . GLN A 1 182 ? 8.475 -5.356 -4.126 1.00 86.88 182 GLN A O 1
ATOM 1479 N N . THR A 1 183 ? 8.830 -3.709 -2.646 1.00 94.56 183 THR A N 1
ATOM 1480 C CA . THR A 1 183 ? 7.582 -3.846 -1.876 1.00 94.56 183 THR A CA 1
ATOM 1481 C C . THR A 1 183 ? 7.262 -2.516 -1.208 1.00 94.56 183 THR A C 1
ATOM 1483 O O . THR A 1 183 ? 8.170 -1.840 -0.709 1.00 94.56 183 THR A O 1
ATOM 1486 N N . ILE A 1 184 ? 5.983 -2.142 -1.152 1.00 95.81 184 ILE A N 1
ATOM 1487 C CA . ILE A 1 184 ? 5.578 -0.961 -0.385 1.00 95.81 184 ILE A CA 1
ATOM 1488 C C . ILE A 1 184 ? 5.728 -1.155 1.129 1.00 95.81 184 ILE A C 1
ATOM 1490 O O . ILE A 1 184 ? 5.718 -0.173 1.866 1.00 95.81 184 ILE A O 1
ATOM 1494 N N . MET A 1 185 ? 5.912 -2.394 1.594 1.00 97.75 185 MET A N 1
ATOM 1495 C CA . MET A 1 185 ? 6.115 -2.727 3.005 1.00 97.75 185 MET A CA 1
ATOM 1496 C C . MET A 1 185 ? 7.541 -2.418 3.489 1.00 97.75 185 MET A C 1
ATOM 1498 O O . MET A 1 185 ? 7.877 -2.597 4.655 1.00 97.75 185 MET A O 1
ATOM 1502 N N . SER A 1 186 ? 8.408 -1.909 2.613 1.00 95.75 186 SER A N 1
ATOM 1503 C CA . SER A 1 186 ? 9.772 -1.507 2.957 1.00 95.75 186 SER A CA 1
ATOM 1504 C C . SER A 1 186 ? 9.820 -0.244 3.832 1.00 95.75 186 SER A C 1
ATOM 1506 O O . SER A 1 186 ? 9.230 0.786 3.502 1.00 95.75 186 SER A O 1
ATOM 1508 N N . TYR A 1 187 ? 10.676 -0.259 4.856 1.00 94.00 187 TYR A N 1
ATOM 1509 C CA . TYR A 1 187 ? 11.051 0.925 5.651 1.00 94.00 187 TYR A CA 1
ATOM 1510 C C . TYR A 1 187 ? 12.257 1.702 5.106 1.00 94.00 187 TYR A C 1
ATOM 1512 O O . TYR A 1 187 ? 12.617 2.757 5.631 1.00 94.00 187 TYR A O 1
ATOM 1520 N N . ARG A 1 188 ? 12.913 1.212 4.050 1.00 92.44 188 ARG A N 1
ATOM 1521 C CA . ARG A 1 188 ? 14.030 1.933 3.431 1.00 92.44 188 ARG A CA 1
ATOM 1522 C C . ARG A 1 188 ? 13.539 3.197 2.731 1.00 92.44 188 ARG A C 1
ATOM 1524 O O . ARG A 1 188 ? 12.468 3.225 2.135 1.00 92.44 188 ARG A O 1
ATOM 1531 N N . GLU A 1 189 ? 14.381 4.224 2.712 1.00 89.38 189 GLU A N 1
ATOM 1532 C CA . GLU A 1 189 ? 14.179 5.364 1.818 1.00 89.38 189 GLU A CA 1
ATOM 1533 C C . GLU A 1 189 ? 14.456 4.952 0.359 1.00 89.38 189 GLU A C 1
ATOM 1535 O O . GLU A 1 189 ? 15.356 4.137 0.105 1.00 89.38 189 GLU A O 1
ATOM 1540 N N . PRO A 1 190 ? 13.736 5.523 -0.624 1.00 86.00 190 PRO A N 1
ATOM 1541 C CA . PRO A 1 190 ? 14.054 5.325 -2.030 1.00 86.00 190 PRO A CA 1
ATOM 1542 C C . PRO A 1 190 ? 15.498 5.749 -2.343 1.00 86.00 190 PRO A C 1
ATOM 1544 O O . PRO A 1 190 ? 15.944 6.836 -1.975 1.00 86.00 190 PRO A O 1
ATOM 1547 N N . ALA A 1 191 ? 16.239 4.903 -3.060 1.00 82.19 191 ALA A N 1
ATOM 1548 C CA . ALA A 1 191 ? 17.605 5.222 -3.472 1.00 82.19 191 ALA A CA 1
ATOM 1549 C C . ALA A 1 191 ? 17.642 6.378 -4.491 1.00 82.19 191 ALA A C 1
ATOM 1551 O O . ALA A 1 191 ? 16.716 6.545 -5.284 1.00 82.19 191 ALA A O 1
ATOM 1552 N N . ASN A 1 192 ? 18.753 7.122 -4.528 1.00 76.75 192 ASN A N 1
ATOM 1553 C CA . ASN A 1 192 ? 19.073 8.112 -5.569 1.00 76.75 192 ASN A CA 1
ATOM 1554 C C . ASN A 1 192 ? 17.982 9.174 -5.810 1.00 76.75 192 ASN A C 1
ATOM 1556 O O . ASN A 1 192 ? 17.693 9.505 -6.958 1.00 76.75 192 ASN A O 1
ATOM 1560 N N . ASN A 1 193 ? 17.360 9.693 -4.746 1.00 67.75 193 ASN A N 1
ATOM 1561 C CA . ASN A 1 193 ? 16.276 10.685 -4.823 1.00 67.75 193 ASN A CA 1
ATOM 1562 C C . ASN A 1 193 ? 15.053 10.226 -5.641 1.00 67.75 193 ASN A C 1
ATOM 1564 O O . ASN A 1 193 ? 14.274 11.059 -6.110 1.00 67.75 193 ASN A O 1
ATOM 1568 N N . LYS A 1 194 ? 14.864 8.911 -5.824 1.00 78.06 194 LYS A N 1
ATOM 1569 C CA . LYS A 1 194 ? 13.649 8.381 -6.448 1.00 78.06 194 LYS A CA 1
ATOM 1570 C C . LYS A 1 194 ? 12.420 8.755 -5.616 1.00 78.06 194 LYS A C 1
ATOM 1572 O O . LYS A 1 194 ? 12.484 8.912 -4.397 1.00 78.06 194 LYS A O 1
ATOM 1577 N N . ALA A 1 195 ? 11.281 8.897 -6.284 1.00 84.56 195 ALA A N 1
ATOM 1578 C CA . ALA A 1 195 ? 10.016 9.093 -5.594 1.00 84.56 195 ALA A CA 1
ATOM 1579 C C . ALA A 1 195 ? 9.600 7.811 -4.857 1.00 84.56 195 ALA A C 1
ATOM 1581 O O . ALA A 1 195 ? 9.877 6.703 -5.317 1.00 84.56 195 ALA A O 1
ATOM 1582 N N . PHE A 1 196 ? 8.890 7.972 -3.740 1.00 90.75 196 PHE A N 1
ATOM 1583 C CA . PHE A 1 196 ? 8.159 6.861 -3.139 1.00 90.75 196 PHE A CA 1
ATOM 1584 C C . PHE A 1 196 ? 7.125 6.312 -4.140 1.00 90.75 196 PHE A C 1
ATOM 1586 O O . PHE A 1 196 ? 6.437 7.123 -4.777 1.00 90.75 196 PHE A O 1
ATOM 1593 N N . PRO A 1 197 ? 6.994 4.978 -4.268 1.00 90.00 197 PRO A N 1
ATOM 1594 C CA . PRO A 1 197 ? 5.925 4.358 -5.040 1.00 90.00 197 PRO A CA 1
ATOM 1595 C C . PRO A 1 197 ? 4.548 4.817 -4.562 1.00 90.00 197 PRO A C 1
ATOM 1597 O O . PRO A 1 197 ? 4.346 5.147 -3.396 1.00 90.00 197 PRO A O 1
ATOM 1600 N N . ASN A 1 198 ? 3.583 4.834 -5.471 1.00 90.06 198 ASN A N 1
ATOM 1601 C CA . ASN A 1 198 ? 2.196 5.201 -5.180 1.00 90.06 198 ASN A CA 1
ATOM 1602 C C . ASN A 1 198 ? 1.206 4.094 -5.569 1.00 90.06 198 ASN A C 1
ATOM 1604 O O . ASN A 1 198 ? 0.017 4.372 -5.726 1.00 90.06 198 ASN A O 1
ATOM 1608 N N . LYS A 1 199 ? 1.718 2.872 -5.749 1.00 90.06 199 LYS A N 1
ATOM 1609 C CA . LYS A 1 199 ? 0.990 1.646 -6.069 1.00 90.06 199 LYS A CA 1
ATOM 1610 C C . LYS A 1 199 ? 1.677 0.458 -5.395 1.00 90.06 199 LYS A C 1
ATOM 1612 O O . LYS A 1 199 ? 2.886 0.526 -5.170 1.00 90.06 199 LYS A O 1
ATOM 1617 N N . TYR A 1 200 ? 0.921 -0.605 -5.135 1.00 91.88 200 TYR A N 1
ATOM 1618 C CA . TYR A 1 200 ? 1.465 -1.910 -4.745 1.00 91.88 200 TYR A CA 1
ATOM 1619 C C . TYR A 1 200 ? 2.381 -2.466 -5.843 1.00 91.88 200 TYR A C 1
ATOM 1621 O O . TYR A 1 200 ? 2.082 -2.326 -7.032 1.00 91.88 200 TYR A O 1
ATOM 1629 N N . THR A 1 201 ? 3.501 -3.070 -5.452 1.00 88.25 201 THR A N 1
ATOM 1630 C CA . THR A 1 201 ? 4.443 -3.708 -6.379 1.00 88.25 201 THR A CA 1
ATOM 1631 C C . THR A 1 201 ? 3.969 -5.110 -6.758 1.00 88.25 201 THR A C 1
ATOM 1633 O O . THR A 1 201 ? 3.072 -5.678 -6.137 1.00 88.25 201 THR A O 1
ATOM 1636 N N . ALA A 1 202 ? 4.619 -5.725 -7.744 1.00 83.12 202 ALA A N 1
ATOM 1637 C CA . ALA A 1 202 ? 4.377 -7.122 -8.086 1.00 83.12 202 ALA A CA 1
ATOM 1638 C C . ALA A 1 202 ? 4.558 -8.094 -6.902 1.00 83.12 202 ALA A C 1
ATOM 1640 O O . ALA A 1 202 ? 3.797 -9.056 -6.795 1.00 83.12 202 ALA A O 1
ATOM 1641 N N . ASN A 1 203 ? 5.522 -7.852 -6.002 1.00 88.38 203 ASN A N 1
ATOM 1642 C CA . ASN A 1 203 ? 5.711 -8.713 -4.827 1.00 88.38 203 ASN A CA 1
ATOM 1643 C C . ASN A 1 203 ? 4.547 -8.563 -3.837 1.00 88.38 203 ASN A C 1
ATOM 1645 O O . ASN A 1 203 ? 4.035 -9.573 -3.358 1.00 88.38 203 ASN A O 1
ATOM 1649 N N . ASP A 1 204 ? 4.076 -7.331 -3.607 1.00 95.06 204 ASP A N 1
ATOM 1650 C CA . ASP A 1 204 ? 2.914 -7.071 -2.747 1.00 95.06 204 ASP A CA 1
ATOM 1651 C C . ASP A 1 204 ? 1.656 -7.753 -3.301 1.00 95.06 204 ASP A C 1
ATOM 1653 O O . ASP A 1 204 ? 0.934 -8.445 -2.588 1.00 95.06 204 ASP A O 1
ATOM 1657 N N . LEU A 1 205 ? 1.414 -7.609 -4.607 1.00 91.06 205 LEU A N 1
ATOM 1658 C CA . LEU A 1 205 ? 0.251 -8.195 -5.273 1.00 91.06 205 LEU A CA 1
ATOM 1659 C C . LEU A 1 205 ? 0.286 -9.725 -5.254 1.00 91.06 205 LEU A C 1
ATOM 1661 O O . LEU A 1 205 ? -0.756 -10.355 -5.089 1.00 91.06 205 LEU A O 1
ATOM 1665 N N . LYS A 1 206 ? 1.468 -10.340 -5.383 1.00 86.62 206 LYS A N 1
ATOM 1666 C CA . LYS A 1 206 ? 1.601 -11.799 -5.297 1.00 86.62 206 LYS A CA 1
ATOM 1667 C C . LYS A 1 206 ? 1.330 -12.321 -3.885 1.00 86.62 206 LYS A C 1
ATOM 1669 O O . LYS A 1 206 ? 0.716 -13.381 -3.737 1.00 86.62 206 LYS A O 1
ATOM 1674 N N . ALA A 1 207 ? 1.754 -11.582 -2.863 1.00 94.56 207 ALA A N 1
ATOM 1675 C CA . ALA A 1 207 ? 1.398 -11.873 -1.479 1.00 94.56 207 ALA A CA 1
ATOM 1676 C C . ALA A 1 207 ? -0.117 -11.760 -1.260 1.00 94.56 207 ALA A C 1
ATOM 1678 O O . ALA A 1 207 ? -0.741 -12.706 -0.788 1.00 94.56 207 ALA A O 1
ATOM 1679 N N . MET A 1 208 ? -0.745 -10.687 -1.739 1.00 94.94 208 MET A N 1
ATOM 1680 C CA . MET A 1 208 ? -2.197 -10.514 -1.635 1.00 94.94 208 MET A CA 1
ATOM 1681 C C . MET A 1 208 ? -2.997 -11.582 -2.389 1.00 94.94 208 MET A C 1
ATOM 1683 O O . MET A 1 208 ? -3.998 -12.064 -1.872 1.00 94.94 208 MET A O 1
ATOM 1687 N N . GLU A 1 209 ? -2.555 -12.001 -3.576 1.00 91.44 209 GLU A N 1
ATOM 1688 C CA . GLU A 1 209 ? -3.157 -13.136 -4.290 1.00 91.44 209 GLU A CA 1
ATOM 1689 C C . GLU A 1 209 ? -3.063 -14.436 -3.477 1.00 91.44 209 GLU A C 1
ATOM 1691 O O . GLU A 1 209 ? -3.983 -15.249 -3.496 1.00 91.44 209 GLU A O 1
ATOM 1696 N N . THR A 1 210 ? -1.971 -14.629 -2.733 1.00 92.56 210 THR A N 1
ATOM 1697 C CA . THR A 1 210 ? -1.793 -15.802 -1.864 1.00 92.56 210 THR A CA 1
ATOM 1698 C C . THR A 1 210 ? -2.763 -15.765 -0.681 1.00 92.56 210 THR A C 1
ATOM 1700 O O . THR A 1 210 ? -3.372 -16.783 -0.358 1.00 92.56 210 THR A O 1
ATOM 1703 N N . ILE A 1 211 ? -2.960 -14.592 -0.070 1.00 95.88 211 ILE A N 1
ATOM 1704 C CA . ILE A 1 211 ? -3.865 -14.417 1.074 1.00 95.88 211 ILE A CA 1
ATOM 1705 C C . ILE A 1 211 ? -5.329 -14.569 0.645 1.00 95.88 211 ILE A C 1
ATOM 1707 O O . ILE A 1 211 ? -6.082 -15.331 1.257 1.00 95.88 211 ILE A O 1
ATOM 1711 N N . TRP A 1 212 ? -5.739 -13.832 -0.387 1.00 95.19 212 TRP A N 1
ATOM 1712 C CA . TRP A 1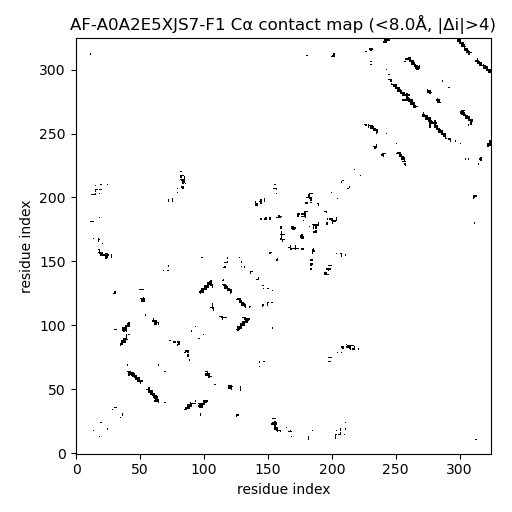 212 ? -7.145 -13.626 -0.750 1.00 95.19 212 TRP A CA 1
ATOM 1713 C C . TRP A 1 212 ? -7.628 -14.531 -1.890 1.00 95.19 212 TRP A C 1
ATOM 1715 O O . TRP A 1 212 ? -8.823 -14.570 -2.178 1.00 95.19 212 TRP A O 1
ATOM 1725 N N . GLY A 1 213 ? -6.717 -15.278 -2.515 1.00 90.50 213 GLY A N 1
ATOM 1726 C CA . GLY A 1 213 ? -6.981 -16.079 -3.704 1.00 90.50 213 GLY A CA 1
ATOM 1727 C C . GLY A 1 213 ? -6.963 -15.254 -4.992 1.00 90.50 213 GLY A C 1
ATOM 1728 O O . GLY A 1 213 ? -6.876 -14.027 -4.981 1.00 90.50 213 GLY A O 1
ATOM 1729 N N . SER A 1 214 ? -7.052 -15.949 -6.127 1.00 84.06 214 SER A N 1
ATOM 1730 C CA . SER A 1 214 ? -7.175 -15.333 -7.451 1.00 84.06 214 SER A CA 1
ATOM 1731 C C . SER A 1 214 ? -8.639 -15.309 -7.896 1.00 84.06 214 SER A C 1
ATOM 1733 O O . SER A 1 214 ? -9.318 -16.338 -7.907 1.00 84.06 214 SER A O 1
ATOM 1735 N N . SER A 1 215 ? -9.116 -14.168 -8.385 1.00 76.94 215 SER A N 1
ATOM 1736 C CA . SER A 1 215 ? -10.429 -14.055 -9.027 1.00 76.94 215 SER A CA 1
ATOM 1737 C C . SER A 1 215 ? -10.455 -14.809 -10.361 1.00 76.94 215 SER A C 1
ATOM 1739 O O . SER A 1 215 ? -9.455 -14.807 -11.078 1.00 76.94 215 SER A O 1
ATOM 1741 N N . PRO A 1 216 ? -11.592 -15.353 -10.829 1.00 63.56 216 PRO A N 1
ATOM 1742 C CA . PRO A 1 216 ? -11.735 -15.791 -12.222 1.00 63.56 216 PRO A CA 1
ATOM 1743 C C . PRO A 1 216 ? -11.392 -14.688 -13.244 1.00 63.56 216 PRO A C 1
ATOM 1745 O O . PRO A 1 216 ? -10.919 -14.988 -14.343 1.00 63.56 216 PRO A O 1
ATOM 1748 N N . HIS A 1 217 ? -11.561 -13.412 -12.867 1.00 54.06 217 HIS A N 1
ATOM 1749 C CA . HIS A 1 217 ? -11.184 -12.243 -13.670 1.00 54.06 217 HIS A CA 1
ATOM 1750 C C . HIS A 1 217 ? -9.663 -12.002 -13.725 1.00 54.06 217 HIS A C 1
ATOM 1752 O O . HIS A 1 217 ? -9.190 -11.382 -14.682 1.00 54.06 217 HIS A O 1
ATOM 1758 N N . SER A 1 218 ? -8.877 -12.569 -12.798 1.00 51.47 218 SER A N 1
ATOM 1759 C CA . SER A 1 218 ? -7.402 -12.560 -12.849 1.00 51.47 218 SER A CA 1
ATOM 1760 C C . SER A 1 218 ? -6.860 -13.260 -14.100 1.00 51.47 218 SER A C 1
ATOM 1762 O O . SER A 1 218 ? -5.796 -12.925 -14.602 1.00 51.47 218 SER A O 1
ATOM 1764 N N . LYS A 1 219 ? -7.623 -14.177 -14.717 1.00 44.16 219 LYS A N 1
ATOM 1765 C CA . LYS A 1 219 ? -7.239 -14.769 -16.011 1.00 44.16 219 LYS A CA 1
ATOM 1766 C C . LYS A 1 219 ? -7.221 -13.739 -17.150 1.00 44.16 219 LYS A C 1
ATOM 1768 O O . LYS A 1 219 ? -6.573 -13.987 -18.168 1.00 44.16 219 LYS A O 1
ATOM 1773 N N . LYS A 1 220 ? -7.911 -12.601 -16.986 1.00 44.41 220 LYS A N 1
ATOM 1774 C CA . LYS A 1 220 ? -7.934 -11.462 -17.918 1.00 44.41 220 LYS A CA 1
ATOM 1775 C C . LYS A 1 220 ? -6.913 -10.383 -17.525 1.00 44.41 220 LYS A C 1
ATOM 1777 O O . LYS A 1 220 ? -6.272 -9.833 -18.416 1.00 44.41 220 LYS A O 1
ATOM 1782 N N . LEU A 1 221 ? -6.686 -10.159 -16.224 1.00 42.50 221 LEU A N 1
ATOM 1783 C CA . LEU A 1 221 ? -5.487 -9.482 -15.702 1.00 42.50 221 LEU A CA 1
ATOM 1784 C C . LEU A 1 221 ? -4.360 -10.495 -15.529 1.00 42.50 221 LEU A C 1
ATOM 1786 O O . LEU A 1 221 ? -3.999 -10.843 -14.412 1.00 42.50 221 LEU A O 1
ATOM 1790 N N . ALA A 1 222 ? -3.843 -11.038 -16.625 1.00 43.06 222 ALA A N 1
ATOM 1791 C CA . ALA A 1 222 ? -2.813 -12.057 -16.540 1.00 43.06 222 ALA A CA 1
ATOM 1792 C C . ALA A 1 222 ? -1.544 -11.519 -15.847 1.00 43.06 222 ALA A C 1
ATOM 1794 O O . ALA A 1 222 ? -0.645 -11.020 -16.524 1.00 43.06 222 ALA A O 1
ATOM 1795 N N . ILE A 1 223 ? -1.453 -11.712 -14.527 1.00 43.09 223 ILE A N 1
ATOM 1796 C CA . ILE A 1 223 ? -0.280 -11.433 -13.685 1.00 43.09 223 ILE A CA 1
ATOM 1797 C C . ILE A 1 223 ? 0.953 -12.241 -14.133 1.00 43.09 223 ILE A C 1
ATOM 1799 O O . ILE A 1 223 ? 2.053 -11.975 -13.681 1.00 43.09 223 ILE A O 1
ATOM 1803 N N . ASP A 1 224 ? 0.837 -13.140 -15.118 1.00 38.16 224 ASP A N 1
ATOM 1804 C CA . ASP A 1 224 ? 1.997 -13.845 -15.680 1.00 38.16 224 ASP A CA 1
ATOM 1805 C C . ASP A 1 224 ? 1.880 -14.242 -17.175 1.00 38.16 224 ASP A C 1
ATOM 1807 O O . ASP A 1 224 ? 2.582 -15.139 -17.640 1.00 38.16 224 ASP A O 1
ATOM 1811 N N . LYS A 1 225 ? 1.029 -13.588 -17.995 1.00 37.50 225 LYS A N 1
ATOM 1812 C CA . LYS A 1 225 ? 1.046 -13.811 -19.474 1.00 37.50 225 LYS A CA 1
ATOM 1813 C C . LYS A 1 225 ? 1.403 -12.592 -20.323 1.00 37.50 225 LYS A C 1
ATOM 1815 O O . LYS A 1 225 ? 1.692 -12.761 -21.509 1.00 37.50 225 LYS A O 1
ATOM 1820 N N . LEU A 1 226 ? 1.421 -11.382 -19.765 1.00 39.78 226 LEU A N 1
ATOM 1821 C CA . LEU A 1 226 ? 1.621 -10.167 -20.568 1.00 39.78 226 LEU A CA 1
ATOM 1822 C C . LEU A 1 226 ? 3.075 -9.808 -20.862 1.00 39.78 226 LEU A C 1
ATOM 1824 O O . LEU A 1 226 ? 3.321 -8.970 -21.727 1.00 39.78 226 LEU A O 1
ATOM 1828 N N . VAL A 1 227 ? 4.042 -10.487 -20.249 1.00 43.81 227 VAL A N 1
ATOM 1829 C CA . VAL A 1 227 ? 5.447 -10.162 -20.485 1.00 43.81 227 VAL A CA 1
ATOM 1830 C C . VAL A 1 227 ? 6.283 -11.402 -20.802 1.00 43.81 227 VAL A C 1
ATOM 1832 O O . VAL A 1 227 ? 7.348 -11.652 -20.269 1.00 43.81 227 VAL A O 1
ATOM 1835 N N . GLN A 1 228 ? 5.791 -12.200 -21.754 1.00 40.16 228 GLN A N 1
ATOM 1836 C CA . GLN A 1 228 ? 6.642 -13.112 -22.532 1.00 40.16 228 GLN A CA 1
ATOM 1837 C C . GLN A 1 228 ? 6.903 -12.631 -23.957 1.00 40.16 228 GLN A C 1
ATOM 1839 O O . GLN A 1 228 ? 7.758 -13.203 -24.630 1.00 40.16 228 GLN A O 1
ATOM 1844 N N . LYS A 1 229 ? 6.200 -11.602 -24.460 1.00 49.84 229 LYS A N 1
ATOM 1845 C CA . LYS A 1 229 ? 6.559 -11.057 -25.774 1.00 49.84 229 LYS A CA 1
ATOM 1846 C C . LYS A 1 229 ? 7.918 -10.374 -25.616 1.00 49.84 229 LYS A C 1
ATOM 1848 O O . LYS A 1 229 ? 7.989 -9.378 -24.901 1.00 49.84 229 LYS A O 1
ATOM 1853 N N . PRO A 1 230 ? 8.990 -10.893 -26.244 1.00 55.00 230 PRO A N 1
ATOM 1854 C CA . PRO A 1 230 ? 10.293 -10.264 -26.140 1.00 55.00 230 PRO A CA 1
ATOM 1855 C C . PRO A 1 230 ? 10.172 -8.837 -26.665 1.00 55.00 230 PRO A C 1
ATOM 1857 O O . PRO A 1 230 ? 9.518 -8.623 -27.692 1.00 55.00 230 PRO A O 1
ATOM 1860 N N . ILE A 1 231 ? 10.819 -7.883 -26.001 1.00 61.66 231 ILE A N 1
ATOM 1861 C CA . ILE A 1 231 ? 10.997 -6.545 -26.562 1.00 61.66 231 ILE A CA 1
ATOM 1862 C C . ILE A 1 231 ? 11.783 -6.725 -27.864 1.00 61.66 231 ILE A C 1
ATOM 1864 O O . ILE A 1 231 ? 12.906 -7.230 -27.866 1.00 61.66 231 ILE A O 1
ATOM 1868 N N . ARG A 1 23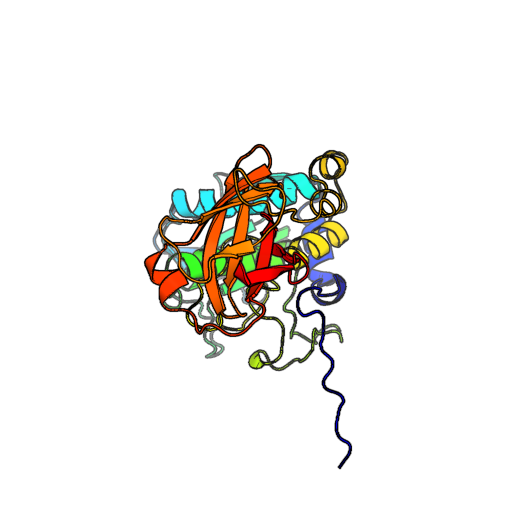2 ? 11.167 -6.364 -28.992 1.00 65.06 232 ARG A N 1
ATOM 1869 C CA . ARG A 1 232 ? 11.764 -6.490 -30.331 1.00 65.06 232 ARG A CA 1
ATOM 1870 C C . ARG A 1 232 ? 11.950 -5.101 -30.929 1.00 65.06 232 ARG A C 1
ATOM 1872 O O . ARG A 1 232 ? 11.076 -4.665 -31.682 1.00 65.06 232 ARG A O 1
ATOM 1879 N N . PRO A 1 233 ? 13.037 -4.397 -30.584 1.00 62.91 233 PRO A N 1
ATOM 1880 C CA . PRO A 1 233 ? 13.321 -3.107 -31.180 1.00 62.91 233 PRO A CA 1
ATOM 1881 C C . PRO A 1 233 ? 13.676 -3.272 -32.657 1.00 62.91 233 PRO A C 1
ATOM 1883 O O . PRO A 1 233 ? 14.312 -4.247 -33.067 1.00 62.91 233 PRO A O 1
ATOM 1886 N N . LYS A 1 234 ? 13.275 -2.290 -33.452 1.00 69.75 234 LYS A N 1
ATOM 1887 C CA . LYS A 1 234 ? 13.627 -2.128 -34.857 1.00 69.75 234 LYS A CA 1
ATOM 1888 C C . LYS A 1 234 ? 13.884 -0.654 -35.121 1.00 69.75 234 LYS A C 1
ATOM 1890 O O . LYS A 1 234 ? 13.217 0.201 -34.548 1.00 69.75 234 LYS A O 1
ATOM 1895 N N . ILE A 1 235 ? 14.829 -0.359 -36.005 1.00 66.62 235 ILE A N 1
ATOM 1896 C CA . ILE A 1 235 ? 14.962 0.996 -36.543 1.00 66.62 235 ILE A CA 1
ATOM 1897 C C . ILE A 1 235 ? 13.877 1.171 -37.594 1.00 66.62 235 ILE A C 1
ATOM 1899 O O . ILE A 1 235 ? 13.729 0.328 -38.485 1.00 66.62 235 ILE A O 1
ATOM 1903 N N . LEU A 1 236 ? 13.118 2.257 -37.492 1.00 63.03 236 LEU A N 1
ATOM 1904 C CA . LEU A 1 236 ? 12.110 2.582 -38.489 1.00 63.03 236 LEU A CA 1
ATOM 1905 C C . LEU A 1 236 ? 12.791 2.737 -39.863 1.00 63.03 236 LEU A C 1
ATOM 1907 O O . LEU A 1 236 ? 13.661 3.583 -40.037 1.00 63.03 236 LEU A O 1
ATOM 1911 N N . GLY A 1 237 ? 12.421 1.885 -40.824 1.00 59.31 237 GLY A N 1
ATOM 1912 C CA . GLY A 1 237 ? 12.975 1.904 -42.185 1.00 59.31 237 GLY A CA 1
ATOM 1913 C C . GLY A 1 237 ? 14.226 1.045 -42.431 1.00 59.31 237 GLY A C 1
ATOM 1914 O O . GLY A 1 237 ? 14.708 1.028 -43.559 1.00 59.31 237 GLY A O 1
ATOM 1915 N N . SER A 1 238 ? 14.737 0.288 -41.447 1.00 61.09 238 SER A N 1
ATOM 1916 C CA . SER A 1 238 ? 15.895 -0.610 -41.639 1.00 61.09 238 SER A CA 1
ATOM 1917 C C . SER A 1 238 ? 15.604 -2.064 -41.249 1.00 61.09 238 SER A C 1
ATOM 1919 O O . SER A 1 238 ? 14.854 -2.350 -40.316 1.00 61.09 238 SER A O 1
ATOM 1921 N N . LYS A 1 239 ? 16.243 -3.008 -41.956 1.00 55.81 239 LYS A N 1
ATOM 1922 C CA . LYS A 1 239 ? 16.224 -4.450 -41.636 1.00 55.81 239 LYS A CA 1
ATOM 1923 C C . LYS A 1 239 ? 17.274 -4.856 -40.591 1.00 55.81 239 LYS A C 1
ATOM 1925 O O . LYS A 1 239 ? 17.171 -5.951 -40.046 1.00 55.81 239 LYS A O 1
ATOM 1930 N N . LYS A 1 240 ? 18.267 -4.002 -40.316 1.00 62.72 240 LYS A N 1
ATOM 1931 C CA . LYS A 1 240 ? 19.326 -4.228 -39.318 1.00 62.72 240 LYS A CA 1
ATOM 1932 C C . LYS A 1 240 ? 19.303 -3.118 -38.268 1.00 62.72 240 LYS A C 1
ATOM 1934 O O . LYS A 1 240 ? 19.145 -1.946 -38.611 1.00 62.72 240 LYS A O 1
ATOM 1939 N N . LEU A 1 241 ? 19.458 -3.486 -36.998 1.00 64.44 241 LEU A N 1
ATOM 1940 C CA . LEU A 1 241 ? 19.681 -2.527 -35.919 1.00 64.44 241 LEU A CA 1
ATOM 1941 C C . LEU A 1 241 ? 21.157 -2.105 -35.998 1.00 64.44 241 LEU A C 1
ATOM 1943 O O . LEU A 1 241 ? 22.035 -2.897 -35.667 1.00 64.44 241 LEU A O 1
ATOM 1947 N N . GLY A 1 242 ? 21.415 -0.894 -36.491 1.00 63.88 242 GLY A N 1
ATOM 1948 C CA . GLY A 1 242 ? 22.751 -0.310 -36.631 1.00 63.88 242 GLY A CA 1
ATOM 1949 C C . GLY A 1 242 ? 22.703 1.197 -36.379 1.00 63.88 242 GLY A C 1
ATOM 1950 O O . GLY A 1 242 ? 21.800 1.865 -36.882 1.00 63.88 242 GLY A O 1
ATOM 1951 N N . PHE A 1 243 ? 23.636 1.736 -35.596 1.00 68.69 243 PHE A N 1
ATOM 1952 C CA . PHE A 1 243 ? 23.799 3.183 -35.436 1.00 68.69 243 PHE A CA 1
ATOM 1953 C C . PHE A 1 243 ? 24.888 3.646 -36.407 1.00 68.69 243 PHE A C 1
ATOM 1955 O O . PHE A 1 243 ? 25.898 2.972 -36.539 1.00 68.69 243 PHE A O 1
ATOM 1962 N N . PRO A 1 244 ? 24.738 4.775 -37.103 1.00 65.94 244 PRO A N 1
ATOM 1963 C CA . PRO A 1 244 ? 25.780 5.267 -37.979 1.00 65.94 244 PRO A CA 1
ATOM 1964 C C . PRO A 1 244 ? 26.974 5.753 -37.152 1.00 65.94 244 PRO A C 1
ATOM 1966 O O . PRO A 1 244 ? 26.792 6.383 -36.107 1.00 65.94 244 PRO A O 1
ATOM 1969 N N . VAL A 1 245 ? 28.194 5.559 -37.662 1.00 67.88 245 VAL A N 1
ATOM 1970 C CA . VAL A 1 245 ? 29.421 6.141 -37.068 1.00 67.88 245 VAL A CA 1
ATOM 1971 C C . VAL A 1 245 ? 29.325 7.674 -36.971 1.00 67.88 245 VAL A C 1
ATOM 1973 O O . VAL A 1 245 ? 29.943 8.300 -36.106 1.00 67.88 245 VAL A O 1
ATOM 1976 N N . LYS A 1 246 ? 28.540 8.291 -37.864 1.00 77.31 246 LYS A N 1
ATOM 1977 C CA . LYS A 1 246 ? 28.192 9.715 -37.850 1.00 77.31 246 LYS A CA 1
ATOM 1978 C C . LYS A 1 246 ? 26.713 9.893 -38.191 1.00 77.31 246 LYS A C 1
ATOM 1980 O O . LYS A 1 246 ? 26.308 9.718 -39.338 1.00 77.31 246 LYS A O 1
ATOM 1985 N N . ALA A 1 247 ? 25.911 10.286 -37.209 1.00 76.38 247 ALA A N 1
ATOM 1986 C CA . ALA A 1 247 ? 24.485 10.527 -37.387 1.00 76.38 247 ALA A CA 1
ATOM 1987 C C . ALA A 1 247 ? 24.240 11.866 -38.102 1.00 76.38 247 ALA A C 1
ATOM 1989 O O . ALA A 1 247 ? 24.582 12.939 -37.592 1.00 76.38 247 ALA A O 1
ATOM 1990 N N . THR A 1 248 ? 23.637 11.811 -39.290 1.00 80.44 248 THR A N 1
ATOM 1991 C CA . THR A 1 248 ? 23.178 12.988 -40.055 1.00 80.44 248 THR A CA 1
ATOM 1992 C C . THR A 1 248 ? 21.749 13.400 -39.687 1.00 80.44 248 THR A C 1
ATOM 1994 O O . THR A 1 248 ? 21.366 14.560 -39.859 1.00 80.44 248 THR A O 1
ATOM 1997 N N . SER A 1 249 ? 20.985 12.473 -39.112 1.00 81.94 249 SER A N 1
ATOM 1998 C CA . SER A 1 249 ? 19.605 12.625 -38.648 1.00 81.94 249 SER A CA 1
ATOM 1999 C C . SER A 1 249 ? 19.390 11.851 -37.345 1.00 81.94 249 SER A C 1
ATOM 2001 O O . SER A 1 249 ? 20.248 11.060 -36.943 1.00 81.94 249 SER A O 1
ATOM 2003 N N . ASP A 1 250 ? 18.279 12.133 -36.666 1.00 85.12 250 ASP A N 1
ATOM 2004 C CA . ASP A 1 250 ? 17.876 11.398 -35.468 1.00 85.12 250 ASP A CA 1
ATOM 2005 C C . ASP A 1 250 ? 17.465 9.971 -35.833 1.00 85.12 250 ASP A C 1
ATOM 2007 O O . ASP A 1 250 ? 16.989 9.707 -36.939 1.00 85.12 250 ASP A O 1
ATOM 2011 N N . ILE A 1 251 ? 17.630 9.046 -34.891 1.00 82.12 251 ILE A N 1
ATOM 2012 C CA . ILE A 1 251 ? 17.316 7.634 -35.111 1.00 82.12 251 ILE A CA 1
ATOM 2013 C C . ILE A 1 251 ? 16.131 7.229 -34.271 1.00 82.12 251 ILE A C 1
ATOM 2015 O O . ILE A 1 251 ? 16.149 7.325 -33.048 1.00 82.12 251 ILE A O 1
ATOM 2019 N N . ILE A 1 252 ? 15.110 6.724 -34.950 1.00 83.19 252 ILE A N 1
ATOM 2020 C CA . ILE A 1 252 ? 13.884 6.263 -34.322 1.00 83.19 252 ILE A CA 1
ATOM 2021 C C . ILE A 1 252 ? 13.946 4.746 -34.195 1.00 83.19 252 ILE A C 1
ATOM 2023 O O . ILE A 1 252 ? 13.987 4.021 -35.193 1.00 83.19 252 ILE A O 1
ATOM 2027 N N . ILE A 1 253 ? 13.916 4.273 -32.955 1.00 82.19 253 ILE A N 1
ATOM 2028 C CA . ILE A 1 253 ? 13.723 2.868 -32.623 1.00 82.19 253 ILE A CA 1
ATOM 2029 C C . ILE A 1 253 ? 12.278 2.689 -32.183 1.00 82.19 253 ILE A C 1
ATOM 2031 O O . ILE A 1 253 ? 11.788 3.421 -31.330 1.00 82.19 253 ILE A O 1
ATOM 2035 N N . ASN A 1 254 ? 11.598 1.702 -32.745 1.00 83.31 254 ASN A N 1
ATOM 2036 C CA . ASN A 1 254 ? 10.268 1.304 -32.317 1.00 83.31 254 ASN A CA 1
ATOM 2037 C C . ASN A 1 254 ? 10.221 -0.184 -31.996 1.00 83.31 254 ASN A C 1
ATOM 2039 O O . ASN A 1 254 ? 11.121 -0.948 -32.345 1.00 83.31 254 ASN A O 1
ATOM 2043 N N . GLY A 1 255 ? 9.162 -0.607 -31.327 1.00 82.56 255 GLY A N 1
ATOM 2044 C CA . GLY A 1 255 ? 8.959 -2.014 -31.040 1.00 82.56 255 GLY A CA 1
ATOM 2045 C C . GLY A 1 255 ? 7.567 -2.302 -30.518 1.00 82.56 255 GLY A C 1
ATOM 2046 O O . GLY A 1 255 ? 6.672 -1.456 -30.553 1.00 82.56 255 GLY A O 1
ATOM 2047 N N . LYS A 1 256 ? 7.396 -3.541 -30.058 1.00 79.88 256 LYS A N 1
ATOM 2048 C CA . LYS A 1 256 ? 6.219 -3.971 -29.305 1.00 79.88 256 LYS A CA 1
ATOM 2049 C C . LYS A 1 256 ? 6.633 -4.404 -27.906 1.00 79.88 256 LYS A C 1
ATOM 2051 O O . LYS A 1 256 ? 7.710 -4.979 -27.738 1.00 79.88 256 LYS A O 1
ATOM 2056 N N . GLY A 1 257 ? 5.765 -4.122 -26.949 1.00 75.38 257 GLY A N 1
ATOM 2057 C CA . GLY A 1 257 ? 5.898 -4.421 -25.533 1.00 75.38 257 GLY A CA 1
ATOM 2058 C C . GLY A 1 257 ? 4.543 -4.720 -24.894 1.00 75.38 257 GLY A C 1
ATOM 2059 O O . GLY A 1 257 ? 3.556 -4.945 -25.603 1.00 75.38 257 GLY A O 1
ATOM 2060 N N . ALA A 1 258 ? 4.489 -4.733 -23.563 1.00 71.62 258 ALA A N 1
ATOM 2061 C CA . ALA A 1 258 ? 3.212 -4.712 -22.853 1.00 71.62 258 ALA A CA 1
ATOM 2062 C C . ALA A 1 258 ? 2.524 -3.356 -23.095 1.00 71.62 258 ALA A C 1
ATOM 2064 O O . ALA A 1 258 ? 3.225 -2.354 -23.213 1.00 71.62 258 ALA A O 1
ATOM 2065 N N . PRO A 1 259 ? 1.191 -3.295 -23.213 1.00 73.75 259 PRO A N 1
ATOM 2066 C CA . PRO A 1 259 ? 0.457 -2.031 -23.241 1.00 73.75 259 PRO A CA 1
ATOM 2067 C C .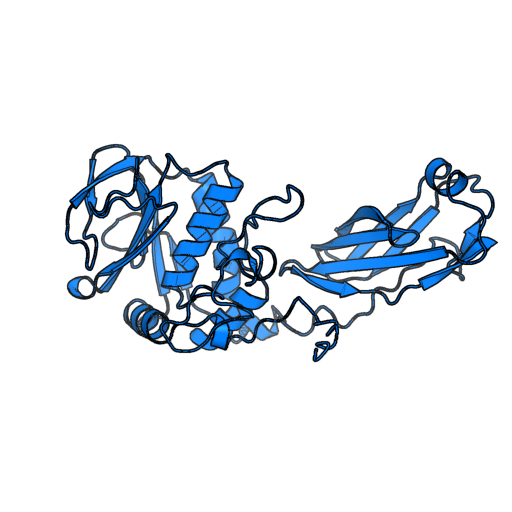 PRO A 1 259 ? 0.711 -1.172 -22.003 1.00 73.75 259 PRO A C 1
ATOM 2069 O O . PRO A 1 259 ? 0.878 -1.720 -20.914 1.00 73.75 259 PRO A O 1
ATOM 2072 N N . ASP A 1 260 ? 0.730 0.151 -22.184 1.00 71.06 260 ASP A N 1
ATOM 2073 C CA . ASP A 1 260 ? 0.795 1.155 -21.107 1.00 71.06 260 ASP A CA 1
ATOM 2074 C C . ASP A 1 260 ? 1.959 0.955 -20.110 1.00 71.06 260 ASP A C 1
ATOM 2076 O O . ASP A 1 260 ? 1.886 1.324 -18.937 1.00 71.06 260 ASP A O 1
ATOM 2080 N N . SER A 1 261 ? 3.044 0.342 -20.586 1.00 76.44 261 SER A N 1
ATOM 2081 C CA . SER A 1 261 ? 4.256 0.048 -19.824 1.00 76.44 261 SER A CA 1
ATOM 2082 C C . SER A 1 261 ? 5.277 1.170 -19.955 1.00 76.44 261 SER A C 1
ATOM 2084 O O . SER A 1 261 ? 5.418 1.773 -21.022 1.00 76.44 261 SER A O 1
ATOM 2086 N N . GLU A 1 262 ? 6.032 1.402 -18.890 1.00 83.94 262 GLU A N 1
ATOM 2087 C CA . GLU A 1 262 ? 7.200 2.273 -18.909 1.00 83.94 262 GLU A CA 1
ATOM 2088 C C . GLU A 1 262 ? 8.384 1.533 -19.554 1.00 83.94 262 GLU A C 1
ATOM 2090 O O . GLU A 1 262 ? 8.554 0.324 -19.407 1.00 83.94 262 GLU A O 1
ATOM 2095 N N . LEU A 1 263 ? 9.222 2.251 -20.293 1.00 85.94 263 LEU A N 1
ATOM 2096 C CA . LEU A 1 263 ? 10.402 1.727 -20.971 1.00 85.94 263 LEU A CA 1
ATOM 2097 C C . LEU A 1 263 ? 11.619 2.545 -20.558 1.00 85.94 263 LEU A C 1
ATOM 2099 O O . LEU A 1 263 ? 11.746 3.698 -20.962 1.00 85.94 263 LEU A O 1
ATOM 2103 N N . ASN A 1 264 ? 12.545 1.946 -19.818 1.00 87.38 264 ASN A N 1
ATOM 2104 C CA . ASN A 1 264 ? 13.825 2.555 -19.483 1.00 87.38 264 ASN A CA 1
ATOM 2105 C C . ASN A 1 264 ? 14.896 2.127 -20.484 1.00 87.38 264 ASN A C 1
ATOM 2107 O O . ASN A 1 264 ? 15.164 0.945 -20.704 1.00 87.38 264 ASN A O 1
ATOM 2111 N N . VAL A 1 265 ? 15.499 3.118 -21.133 1.00 86.25 265 VAL A N 1
ATOM 2112 C CA . VAL A 1 265 ? 16.387 2.927 -22.278 1.00 86.25 265 VAL A CA 1
ATOM 2113 C C . VAL A 1 265 ? 17.810 3.221 -21.858 1.00 86.25 265 VAL A C 1
ATOM 2115 O O . VAL A 1 265 ? 18.102 4.292 -21.327 1.00 86.25 265 VAL A O 1
ATOM 2118 N N . TYR A 1 266 ? 18.709 2.294 -22.156 1.00 86.44 266 TYR A N 1
ATOM 2119 C CA . TYR A 1 266 ? 20.120 2.389 -21.832 1.00 86.44 266 TYR A CA 1
ATOM 2120 C C . TYR A 1 266 ? 20.953 2.274 -23.101 1.00 86.44 266 TYR A C 1
ATOM 2122 O O . TYR A 1 266 ? 20.815 1.321 -23.871 1.00 86.44 266 TYR A O 1
ATOM 2130 N N . PHE A 1 267 ? 21.861 3.224 -23.283 1.00 84.00 267 PHE A N 1
ATOM 2131 C CA . PHE A 1 267 ? 22.856 3.214 -24.344 1.00 84.00 267 PHE A CA 1
ATOM 2132 C C . PHE A 1 267 ? 24.242 3.099 -23.715 1.00 84.00 267 PHE A C 1
ATOM 2134 O O . PHE A 1 267 ? 24.578 3.873 -22.820 1.00 84.00 267 PHE A O 1
ATOM 2141 N N . GLN A 1 268 ? 25.033 2.108 -24.133 1.00 81.62 268 GLN A N 1
ATOM 2142 C CA . GLN A 1 268 ? 26.324 1.782 -23.507 1.00 81.62 268 GLN A CA 1
ATOM 2143 C C . GLN A 1 268 ? 26.205 1.611 -21.977 1.00 81.62 268 GLN A C 1
ATOM 2145 O O . GLN A 1 268 ? 27.016 2.127 -21.210 1.00 81.62 268 GLN A O 1
ATOM 2150 N N . ASN A 1 269 ? 25.147 0.922 -21.527 1.00 81.06 269 ASN A N 1
ATOM 2151 C CA . ASN A 1 269 ? 24.792 0.721 -20.112 1.00 81.06 269 ASN A CA 1
ATOM 2152 C C . ASN A 1 269 ? 24.550 2.009 -19.299 1.00 81.06 269 ASN A C 1
ATOM 2154 O O . ASN A 1 269 ? 24.417 1.947 -18.077 1.00 81.06 269 ASN A O 1
ATOM 2158 N N . LYS A 1 270 ? 24.445 3.172 -19.948 1.00 82.31 270 LYS A N 1
ATOM 2159 C CA . LYS A 1 270 ? 24.054 4.434 -19.314 1.00 82.31 270 LYS A CA 1
ATOM 2160 C C . LYS A 1 270 ? 22.600 4.732 -19.631 1.00 82.31 270 LYS A C 1
ATOM 2162 O O . LYS A 1 270 ? 22.184 4.611 -20.781 1.00 82.31 270 LYS A O 1
ATOM 2167 N N . PHE A 1 271 ? 21.841 5.119 -18.610 1.00 85.69 271 PHE A N 1
ATOM 2168 C CA . PHE A 1 271 ? 20.459 5.553 -18.786 1.00 85.69 271 PHE A CA 1
ATOM 2169 C C . PHE A 1 271 ? 20.405 6.726 -19.771 1.00 85.69 271 PHE A C 1
ATOM 2171 O O . PHE A 1 271 ? 21.168 7.685 -19.640 1.00 85.69 271 PHE A O 1
ATOM 2178 N N . TYR A 1 272 ? 19.527 6.617 -20.761 1.00 86.50 272 TYR A N 1
ATOM 2179 C CA . TYR A 1 272 ? 19.331 7.618 -21.799 1.00 86.50 272 TYR A CA 1
ATOM 2180 C C . TYR A 1 272 ? 18.005 8.349 -21.607 1.00 86.50 272 TYR A C 1
ATOM 2182 O O . TYR A 1 272 ? 18.001 9.562 -21.414 1.00 86.50 272 TYR A O 1
ATOM 2190 N N . GLN A 1 273 ? 16.890 7.616 -21.639 1.00 90.94 273 GLN A N 1
ATOM 2191 C CA . GLN A 1 273 ? 15.559 8.188 -21.463 1.00 90.94 273 GLN A CA 1
ATOM 2192 C C . GLN A 1 273 ? 14.540 7.146 -21.004 1.00 90.94 273 GLN A C 1
ATOM 2194 O O . GLN A 1 273 ? 14.784 5.940 -21.092 1.00 90.94 273 GLN A O 1
ATOM 2199 N N . THR A 1 274 ? 13.383 7.647 -20.580 1.00 87.50 274 THR A N 1
ATOM 2200 C CA . THR A 1 274 ? 12.174 6.862 -20.342 1.00 87.50 274 THR A CA 1
ATOM 2201 C C . THR A 1 274 ? 11.179 7.117 -21.474 1.00 87.50 274 THR A C 1
ATOM 2203 O O . THR A 1 274 ? 11.008 8.257 -21.905 1.00 87.50 274 THR A O 1
ATOM 2206 N N . ALA A 1 275 ? 10.521 6.066 -21.952 1.00 88.00 275 ALA A N 1
ATOM 2207 C CA . ALA A 1 275 ? 9.399 6.130 -22.884 1.00 88.00 275 ALA A CA 1
ATOM 2208 C C . ALA A 1 275 ? 8.207 5.345 -22.319 1.00 88.00 275 ALA A C 1
ATOM 2210 O O . ALA A 1 275 ? 8.349 4.641 -21.326 1.00 88.00 275 ALA A O 1
ATOM 2211 N N . ASN A 1 276 ? 7.041 5.451 -22.953 1.00 86.56 276 ASN A N 1
ATOM 2212 C CA . ASN A 1 276 ? 5.885 4.616 -22.632 1.00 86.56 276 ASN A CA 1
ATOM 2213 C C . ASN A 1 276 ? 5.433 3.871 -23.884 1.00 86.56 276 ASN A C 1
ATOM 2215 O O . ASN A 1 276 ? 5.544 4.396 -24.997 1.00 86.56 276 ASN A O 1
ATOM 2219 N N . SER A 1 277 ? 4.925 2.657 -23.710 1.00 83.50 277 SER A N 1
ATOM 2220 C CA . SER A 1 277 ? 4.154 2.000 -24.756 1.00 83.50 277 SER A CA 1
ATOM 2221 C C . SER A 1 277 ? 2.724 2.525 -24.790 1.00 83.50 277 SER A C 1
ATOM 2223 O O . SER A 1 277 ? 2.133 2.880 -23.774 1.00 83.50 277 SER A O 1
ATOM 2225 N N . ASN A 1 278 ? 2.178 2.574 -25.996 1.00 81.81 278 ASN A N 1
ATOM 2226 C CA . ASN A 1 278 ? 0.785 2.869 -26.267 1.00 81.81 278 ASN A CA 1
ATOM 2227 C C . ASN A 1 278 ? -0.115 1.722 -25.773 1.00 81.81 278 ASN A C 1
ATOM 2229 O O . ASN A 1 278 ? 0.348 0.612 -25.488 1.00 81.81 278 ASN A O 1
ATOM 2233 N N . THR A 1 279 ? -1.424 1.961 -25.781 1.00 73.81 279 THR A N 1
ATOM 2234 C CA . THR A 1 279 ? -2.463 0.977 -25.427 1.00 73.81 279 THR A CA 1
ATOM 2235 C C . THR A 1 279 ? -2.464 -0.266 -26.327 1.00 73.81 279 THR A C 1
ATOM 2237 O O . THR A 1 279 ? -2.918 -1.335 -25.928 1.00 73.81 279 THR A O 1
ATOM 2240 N N . ASP A 1 280 ? -1.923 -0.170 -27.544 1.00 77.69 280 ASP A N 1
ATOM 2241 C CA . ASP A 1 280 ? -1.737 -1.303 -28.460 1.00 77.69 280 ASP A CA 1
ATOM 2242 C C . ASP A 1 280 ? -0.390 -2.039 -28.260 1.00 77.69 280 ASP A C 1
ATOM 2244 O O . ASP A 1 280 ? -0.051 -2.971 -29.000 1.00 77.69 280 ASP A O 1
ATOM 2248 N N . GLY A 1 281 ? 0.389 -1.619 -27.258 1.00 76.88 281 GLY A N 1
ATOM 2249 C CA . GLY A 1 281 ? 1.713 -2.135 -26.929 1.00 76.88 281 GLY A CA 1
ATOM 2250 C C . GLY A 1 281 ? 2.826 -1.656 -27.859 1.00 76.88 281 GLY A C 1
ATOM 2251 O O . GLY A 1 281 ? 3.957 -2.126 -27.725 1.00 76.88 281 GLY A O 1
ATOM 2252 N N . THR A 1 282 ? 2.559 -0.764 -28.817 1.00 85.50 282 THR A N 1
ATOM 2253 C CA . THR A 1 282 ? 3.615 -0.157 -29.640 1.00 85.50 282 THR A CA 1
ATOM 2254 C C . THR A 1 282 ? 4.349 0.926 -28.867 1.00 85.50 282 THR A C 1
ATOM 2256 O O . THR A 1 282 ? 3.777 1.589 -28.012 1.00 85.50 282 THR A O 1
ATOM 2259 N N . TRP A 1 283 ? 5.629 1.122 -29.150 1.00 88.12 283 TRP A N 1
ATOM 2260 C CA . TRP A 1 283 ? 6.411 2.182 -28.521 1.00 88.12 283 TRP A CA 1
ATOM 2261 C C . TRP A 1 283 ? 7.435 2.755 -29.490 1.00 88.12 283 TRP A C 1
ATOM 2263 O O . TRP A 1 283 ? 7.804 2.107 -30.474 1.00 88.12 283 TRP A O 1
ATOM 2273 N N . MET A 1 284 ? 7.905 3.968 -29.194 1.00 87.12 284 MET A N 1
ATOM 2274 C CA . MET A 1 284 ? 8.885 4.685 -30.001 1.00 87.12 284 MET A CA 1
ATOM 2275 C C . MET A 1 284 ? 9.876 5.450 -29.117 1.00 87.12 284 MET A C 1
ATOM 2277 O O . MET A 1 284 ? 9.495 6.064 -28.126 1.00 87.12 284 MET A O 1
ATOM 2281 N N . ILE A 1 285 ? 11.150 5.404 -29.493 1.00 87.94 285 ILE A N 1
ATOM 2282 C CA . ILE A 1 285 ? 12.285 6.037 -28.823 1.00 87.94 285 ILE A CA 1
ATOM 2283 C C . ILE A 1 285 ? 13.085 6.772 -29.897 1.00 87.94 285 ILE A C 1
ATOM 2285 O O . ILE A 1 285 ? 13.502 6.159 -30.881 1.00 87.94 285 ILE A O 1
ATOM 2289 N N . THR A 1 286 ? 13.347 8.059 -29.689 1.00 88.06 286 THR A N 1
ATOM 2290 C CA . THR A 1 286 ? 14.173 8.864 -30.599 1.00 88.06 286 THR A CA 1
ATOM 2291 C C . THR A 1 286 ? 15.546 9.102 -29.981 1.00 88.06 286 THR A C 1
ATOM 2293 O O . THR A 1 286 ? 15.644 9.613 -28.868 1.00 88.06 286 THR A O 1
ATOM 2296 N N . PHE A 1 287 ? 16.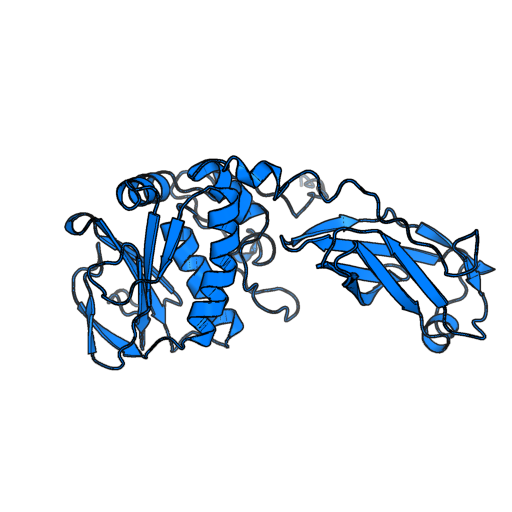601 8.731 -30.704 1.00 85.62 287 PHE A N 1
ATOM 2297 C CA . PHE A 1 287 ? 17.990 9.052 -30.397 1.00 85.62 287 PHE A CA 1
ATOM 2298 C C . PHE A 1 287 ? 18.407 10.308 -31.157 1.00 85.62 287 PHE A C 1
ATOM 2300 O O . PHE A 1 287 ? 18.496 10.294 -32.385 1.00 85.62 287 PHE A O 1
ATOM 2307 N N . ASP A 1 288 ? 18.692 11.376 -30.416 1.00 86.12 288 ASP A N 1
ATOM 2308 C CA . ASP A 1 288 ? 19.164 12.644 -30.977 1.00 86.12 288 ASP A CA 1
ATOM 2309 C C . ASP A 1 288 ? 20.540 12.479 -31.653 1.00 86.12 288 ASP A C 1
ATOM 2311 O O . ASP A 1 288 ? 21.479 11.891 -31.101 1.00 86.12 288 ASP A O 1
ATOM 2315 N N . LYS A 1 289 ? 20.692 13.039 -32.855 1.00 84.19 289 LYS A N 1
ATOM 2316 C CA . LYS A 1 289 ? 21.937 12.944 -33.631 1.00 84.19 289 LYS A CA 1
ATOM 2317 C C . LYS A 1 289 ? 23.150 13.556 -32.929 1.00 84.19 289 LYS A C 1
ATOM 2319 O O . LYS A 1 289 ? 24.269 13.087 -33.128 1.00 84.19 289 LYS A O 1
ATOM 2324 N N . LYS A 1 290 ? 22.978 14.601 -32.109 1.00 86.44 290 LYS A N 1
ATOM 2325 C CA . LYS A 1 290 ? 24.074 15.195 -31.324 1.00 86.44 290 LYS A CA 1
ATOM 2326 C C . LYS A 1 290 ? 24.480 14.261 -30.192 1.00 86.44 290 LYS A C 1
ATOM 2328 O O . LYS A 1 290 ? 25.672 14.168 -29.919 1.00 86.44 290 LYS A O 1
ATOM 2333 N N . PHE A 1 291 ? 23.528 13.579 -29.547 1.00 85.56 291 PHE A N 1
ATOM 2334 C CA . PHE A 1 291 ? 23.836 12.529 -28.572 1.00 85.56 291 PHE A CA 1
ATOM 2335 C C . PHE A 1 291 ? 24.678 11.432 -29.222 1.00 85.56 291 PHE A C 1
ATOM 2337 O O . PHE A 1 291 ? 25.752 11.135 -28.706 1.00 85.56 291 PHE A O 1
ATOM 2344 N N . LEU A 1 292 ? 24.244 10.905 -30.372 1.00 80.00 292 LEU A N 1
ATOM 2345 C CA . LEU A 1 292 ? 24.951 9.841 -31.094 1.00 80.00 292 LEU A CA 1
ATOM 2346 C C . LEU A 1 292 ? 26.359 10.268 -31.526 1.00 80.00 292 LEU A C 1
ATOM 2348 O O . LEU A 1 292 ? 27.323 9.556 -31.268 1.00 80.00 292 LEU A O 1
ATOM 2352 N N . ASN A 1 293 ? 26.501 11.472 -32.088 1.00 81.00 293 ASN A N 1
ATOM 2353 C CA . ASN A 1 293 ? 27.796 12.005 -32.527 1.00 81.00 293 ASN A CA 1
ATOM 2354 C C . ASN A 1 293 ? 28.778 12.295 -31.374 1.00 81.00 293 ASN A C 1
ATOM 2356 O O . ASN A 1 293 ? 29.964 12.495 -31.630 1.00 81.00 293 ASN A O 1
ATOM 2360 N N . LYS A 1 294 ? 28.306 12.346 -30.120 1.00 82.19 294 LYS A N 1
ATOM 2361 C CA . LYS A 1 294 ? 29.147 12.509 -28.921 1.00 82.19 294 LYS A CA 1
ATOM 2362 C C . LYS A 1 294 ? 29.627 11.184 -28.328 1.00 82.19 294 LYS A C 1
ATOM 2364 O O . LYS A 1 294 ? 30.510 11.209 -27.474 1.00 82.19 294 LYS A O 1
ATOM 2369 N N . GLN A 1 295 ? 29.047 10.050 -28.718 1.00 74.38 295 GLN A N 1
ATOM 2370 C CA . GLN A 1 295 ? 29.454 8.753 -28.178 1.00 74.38 295 GLN A CA 1
ATOM 2371 C C . GLN A 1 295 ? 30.777 8.317 -28.815 1.00 74.38 295 GLN A C 1
ATOM 2373 O O . GLN A 1 295 ? 30.983 8.474 -30.018 1.00 74.38 295 GLN A O 1
ATOM 2378 N N . ASN A 1 296 ? 31.698 7.799 -27.998 1.00 58.62 296 ASN A N 1
ATOM 2379 C CA . ASN A 1 296 ? 33.003 7.334 -28.471 1.00 58.62 296 ASN A CA 1
ATOM 2380 C C . ASN A 1 296 ? 32.831 6.238 -29.537 1.00 58.62 296 ASN A C 1
ATOM 2382 O O . ASN A 1 296 ? 32.036 5.317 -29.356 1.00 58.62 296 ASN A O 1
ATOM 2386 N N . LYS A 1 297 ? 33.607 6.335 -30.626 1.00 62.69 297 LYS A N 1
ATOM 2387 C CA . LYS A 1 297 ? 33.558 5.480 -31.832 1.00 62.69 297 LYS A CA 1
ATOM 2388 C C . LYS A 1 297 ? 34.109 4.059 -31.614 1.00 62.69 297 LYS A C 1
ATOM 2390 O O . LYS A 1 297 ? 34.800 3.525 -32.478 1.00 62.69 297 LYS A O 1
ATOM 2395 N N . SER A 1 298 ? 33.887 3.457 -30.449 1.00 55.78 298 SER A N 1
ATOM 2396 C CA . SER A 1 298 ? 34.269 2.064 -30.223 1.00 55.78 298 SER A CA 1
ATOM 2397 C C . SER A 1 298 ? 33.327 1.144 -30.998 1.00 55.78 298 SER A C 1
ATOM 2399 O O . SER A 1 298 ? 32.109 1.305 -30.921 1.00 55.78 298 SER A O 1
ATOM 2401 N N . LEU A 1 299 ? 33.890 0.184 -31.734 1.00 56.22 299 LEU A N 1
ATOM 2402 C CA . LEU A 1 299 ? 33.142 -0.883 -32.399 1.00 56.22 299 LEU A CA 1
ATOM 2403 C C . LEU A 1 299 ? 32.227 -1.595 -31.394 1.00 56.22 299 LEU A C 1
ATOM 2405 O O . LEU A 1 299 ? 32.690 -2.080 -30.365 1.00 56.22 299 LEU A O 1
ATOM 2409 N N . GLY A 1 300 ? 30.935 -1.649 -31.720 1.00 60.06 300 GLY A N 1
ATOM 2410 C CA . GLY A 1 300 ? 29.899 -2.260 -30.891 1.00 60.06 300 GLY A CA 1
ATOM 2411 C C . GLY A 1 300 ? 29.270 -1.277 -29.903 1.00 60.06 300 GLY A C 1
ATOM 2412 O O . GLY A 1 300 ? 29.898 -0.818 -28.951 1.00 60.06 300 GLY A O 1
ATOM 2413 N N . SER A 1 301 ? 27.988 -0.975 -30.108 1.00 69.62 301 SER A N 1
ATOM 2414 C CA . SER A 1 301 ? 27.167 -0.268 -29.121 1.00 69.62 301 SER A CA 1
ATOM 2415 C C . SER A 1 301 ? 26.179 -1.230 -28.470 1.00 69.62 301 SER A C 1
ATOM 2417 O O . SER A 1 301 ? 25.568 -2.054 -29.145 1.00 69.62 301 SER A O 1
ATOM 2419 N N . HIS A 1 302 ? 26.002 -1.115 -27.153 1.00 76.00 302 HIS A N 1
ATOM 2420 C CA . HIS A 1 302 ? 25.015 -1.897 -26.412 1.00 76.00 302 HIS A CA 1
ATOM 2421 C C . HIS A 1 302 ? 23.753 -1.072 -26.207 1.00 76.00 302 HIS A C 1
ATOM 2423 O O . HIS A 1 302 ? 23.785 -0.047 -25.520 1.00 76.00 302 HIS A O 1
ATOM 2429 N N . LEU A 1 303 ? 22.645 -1.544 -26.769 1.00 79.94 303 LEU A N 1
ATOM 2430 C CA . LEU A 1 303 ? 21.317 -1.050 -26.440 1.00 79.94 303 LEU A CA 1
ATOM 2431 C C . LEU A 1 303 ? 20.657 -2.032 -25.474 1.00 79.94 303 LEU A C 1
ATOM 2433 O O . LEU A 1 303 ? 20.503 -3.212 -25.789 1.00 79.94 303 LEU A O 1
ATOM 2437 N N . LYS A 1 304 ? 20.241 -1.540 -24.310 1.00 82.94 304 LYS A N 1
ATOM 2438 C CA . LYS A 1 304 ? 19.405 -2.286 -23.367 1.00 82.94 304 LYS A CA 1
ATOM 2439 C C . LYS A 1 304 ? 18.105 -1.516 -23.172 1.00 82.94 304 LYS A C 1
ATOM 2441 O O . LYS A 1 304 ? 18.122 -0.304 -22.979 1.00 82.94 304 LYS A O 1
ATOM 2446 N N . ILE A 1 305 ? 16.985 -2.222 -23.250 1.00 83.00 305 ILE A N 1
ATOM 2447 C CA . ILE A 1 305 ? 15.658 -1.669 -22.984 1.00 83.00 305 ILE A CA 1
ATOM 2448 C C . ILE A 1 305 ? 15.055 -2.503 -21.865 1.00 83.00 305 ILE A C 1
ATOM 2450 O O . ILE A 1 305 ? 14.972 -3.727 -21.979 1.00 83.00 305 ILE A O 1
ATOM 2454 N N . GLU A 1 306 ? 14.673 -1.832 -20.791 1.00 84.38 306 GLU A N 1
ATOM 2455 C CA . GLU A 1 306 ? 13.925 -2.387 -19.675 1.00 84.38 306 GLU A CA 1
ATOM 2456 C C . GLU A 1 306 ? 12.472 -1.975 -19.840 1.00 84.38 306 GLU A C 1
ATOM 2458 O O . GLU A 1 306 ? 12.168 -0.788 -19.834 1.00 84.38 306 GLU A O 1
ATOM 2463 N N . GLN A 1 307 ? 11.575 -2.935 -20.008 1.00 79.88 307 GLN A N 1
ATOM 2464 C CA . GLN A 1 307 ? 10.148 -2.677 -19.939 1.00 79.88 307 GLN A CA 1
ATOM 2465 C C . GLN A 1 307 ? 9.672 -2.942 -18.522 1.00 79.88 307 GLN A C 1
ATOM 2467 O O . GLN A 1 307 ? 9.885 -4.033 -18.001 1.00 79.88 307 GLN A O 1
ATOM 2472 N N . ILE A 1 308 ? 9.016 -1.951 -17.942 1.00 72.19 308 ILE A N 1
ATOM 2473 C CA . ILE A 1 308 ? 8.406 -1.984 -16.626 1.00 72.19 308 ILE A CA 1
ATOM 2474 C C . ILE A 1 308 ? 6.904 -1.929 -16.851 1.00 72.19 308 ILE A C 1
ATOM 2476 O O . ILE A 1 308 ? 6.367 -0.920 -17.308 1.00 72.19 308 ILE A O 1
ATOM 2480 N N . ASP A 1 309 ? 6.218 -3.037 -16.603 1.00 64.44 309 ASP A N 1
ATOM 2481 C CA . ASP A 1 309 ? 4.763 -3.035 -16.714 1.00 64.44 309 ASP A CA 1
ATOM 2482 C C . ASP A 1 309 ? 4.108 -2.178 -15.614 1.00 64.44 309 ASP A C 1
ATOM 2484 O O . ASP A 1 309 ? 4.759 -1.661 -14.702 1.00 64.44 309 ASP A O 1
ATOM 2488 N N . SER A 1 310 ? 2.785 -2.036 -15.683 1.00 55.34 310 SER A N 1
ATOM 2489 C CA . SER A 1 310 ? 1.998 -1.304 -14.685 1.00 55.34 310 SER A CA 1
ATOM 2490 C C . SER A 1 310 ? 2.126 -1.845 -13.252 1.00 55.34 310 SER A C 1
ATOM 2492 O O . SER A 1 310 ? 1.656 -1.184 -12.325 1.00 55.34 310 SER A O 1
ATOM 2494 N N . PHE A 1 311 ? 2.739 -3.022 -13.079 1.00 49.62 311 PHE A N 1
ATOM 2495 C CA . PHE A 1 311 ? 2.963 -3.728 -11.818 1.00 49.62 311 PHE A CA 1
ATOM 2496 C C . PHE A 1 311 ? 4.425 -3.648 -11.342 1.00 49.62 311 PHE A C 1
ATOM 2498 O O . PHE A 1 311 ? 4.763 -4.183 -10.285 1.00 49.62 311 PHE A O 1
ATOM 2505 N N . GLY A 1 312 ? 5.301 -2.967 -12.087 1.00 51.88 312 GLY A N 1
ATOM 2506 C CA . GLY A 1 312 ? 6.717 -2.843 -11.752 1.00 51.88 312 GLY A CA 1
ATOM 2507 C C . GLY A 1 312 ? 7.572 -4.038 -12.181 1.00 51.88 312 GLY A C 1
ATOM 2508 O O . GLY A 1 312 ? 8.761 -4.059 -11.863 1.00 51.88 312 GLY A O 1
ATOM 2509 N N . ASN A 1 313 ? 7.015 -5.022 -12.899 1.00 58.84 313 ASN A N 1
ATOM 2510 C CA . ASN A 1 313 ? 7.803 -6.145 -13.398 1.00 58.84 313 ASN A CA 1
ATOM 2511 C C . ASN A 1 313 ? 8.747 -5.659 -14.490 1.00 58.84 313 ASN A C 1
ATOM 2513 O O . ASN A 1 313 ? 8.304 -5.124 -15.508 1.00 58.84 313 ASN A O 1
ATOM 2517 N N . VAL A 1 314 ? 10.042 -5.906 -14.299 1.00 63.50 314 VAL A N 1
ATOM 2518 C CA . VAL A 1 314 ? 11.075 -5.528 -15.261 1.00 63.50 314 VAL A CA 1
ATOM 2519 C C . VAL A 1 314 ? 11.384 -6.698 -16.185 1.00 63.50 314 VAL A C 1
ATOM 2521 O O . VAL A 1 314 ? 11.842 -7.755 -15.748 1.00 63.50 314 VAL A O 1
ATOM 2524 N N . ILE A 1 315 ? 11.205 -6.492 -17.488 1.00 69.69 315 ILE A N 1
ATOM 2525 C CA . ILE A 1 315 ? 11.747 -7.370 -18.524 1.00 69.69 315 ILE A CA 1
ATOM 2526 C C . ILE A 1 315 ? 12.816 -6.651 -19.315 1.00 69.69 315 ILE A C 1
ATOM 2528 O O . ILE A 1 315 ? 12.616 -5.574 -19.867 1.00 69.69 315 ILE A O 1
ATOM 2532 N N . ASN A 1 316 ? 13.961 -7.314 -19.405 1.00 68.19 316 ASN A N 1
ATOM 2533 C CA . ASN A 1 316 ? 15.066 -6.872 -20.222 1.00 68.19 316 ASN A CA 1
ATOM 2534 C C . ASN A 1 316 ? 14.894 -7.408 -21.645 1.00 68.19 316 ASN A C 1
ATOM 2536 O O . ASN A 1 316 ? 14.744 -8.614 -21.851 1.00 68.19 316 ASN A O 1
ATOM 2540 N N . ALA A 1 317 ? 15.032 -6.537 -22.640 1.00 63.72 317 ALA A N 1
ATOM 2541 C CA . ALA A 1 317 ? 15.614 -6.984 -23.894 1.00 63.72 317 ALA A CA 1
ATOM 2542 C C . ALA A 1 317 ? 17.051 -7.425 -23.579 1.00 63.72 317 ALA A C 1
ATOM 2544 O O . ALA A 1 317 ? 17.788 -6.664 -22.941 1.00 63.72 317 ALA A O 1
ATOM 2545 N N . ASN A 1 318 ? 17.464 -8.624 -24.009 1.00 57.06 318 ASN A N 1
ATOM 2546 C CA . ASN A 1 318 ? 18.891 -8.964 -24.008 1.00 57.06 318 ASN A CA 1
ATOM 2547 C C . ASN A 1 318 ? 19.667 -7.808 -24.657 1.00 57.06 318 ASN A C 1
ATOM 2549 O O . ASN A 1 318 ? 19.149 -7.241 -25.624 1.00 57.06 318 ASN A O 1
ATOM 2553 N N . PRO A 1 319 ? 20.866 -7.451 -24.156 1.00 57.75 319 PRO A N 1
ATOM 2554 C CA . PRO A 1 319 ? 21.669 -6.396 -24.753 1.00 57.75 319 PRO A CA 1
ATOM 2555 C C . PRO A 1 319 ? 21.778 -6.640 -26.250 1.00 57.75 319 PRO A C 1
ATOM 2557 O O . PRO A 1 319 ? 22.271 -7.684 -26.683 1.00 57.75 319 PRO A O 1
ATOM 2560 N N . ILE A 1 320 ? 21.267 -5.702 -27.036 1.00 66.00 320 ILE A N 1
ATOM 2561 C CA . ILE A 1 320 ? 21.326 -5.828 -28.479 1.00 66.00 320 ILE A CA 1
ATOM 2562 C C . ILE A 1 320 ? 22.602 -5.148 -28.904 1.00 66.00 320 ILE A C 1
ATOM 2564 O O . ILE A 1 320 ? 22.798 -3.954 -28.664 1.00 66.00 320 ILE A O 1
ATOM 2568 N N . PHE A 1 321 ? 23.480 -5.952 -29.489 1.00 62.66 321 PHE A N 1
ATOM 2569 C CA . PHE A 1 321 ? 24.654 -5.455 -30.168 1.00 62.66 321 PHE A CA 1
ATOM 2570 C C . PHE A 1 321 ? 24.184 -4.705 -31.399 1.00 62.66 321 PHE A C 1
ATOM 2572 O O . PHE A 1 321 ? 23.502 -5.256 -32.265 1.00 62.66 321 PHE A O 1
ATOM 2579 N N . VAL A 1 322 ? 24.498 -3.421 -31.412 1.00 64.88 322 VAL A N 1
ATOM 2580 C CA . VAL A 1 322 ? 24.198 -2.539 -32.519 1.00 64.88 322 VAL A CA 1
ATOM 2581 C C . VAL A 1 322 ? 25.507 -2.277 -33.241 1.00 64.88 322 VAL A C 1
ATOM 2583 O O . VAL A 1 322 ? 26.444 -1.727 -32.649 1.00 64.88 322 VAL A O 1
ATOM 2586 N N . ASP A 1 323 ? 25.569 -2.703 -34.500 1.00 62.31 323 ASP A N 1
ATOM 2587 C CA . ASP A 1 323 ? 26.715 -2.427 -35.357 1.00 62.31 323 ASP A CA 1
ATOM 2588 C C . ASP A 1 323 ? 26.811 -0.922 -35.597 1.00 62.31 323 ASP A C 1
ATOM 2590 O O . ASP A 1 323 ? 25.795 -0.237 -35.771 1.00 62.31 323 ASP A O 1
ATOM 2594 N N . LEU A 1 324 ? 28.041 -0.411 -35.602 1.00 60.97 324 LEU A N 1
ATOM 2595 C CA . LEU A 1 324 ? 28.298 0.922 -36.121 1.00 60.97 324 LEU A CA 1
ATOM 2596 C C . LEU A 1 324 ? 28.498 0.810 -37.634 1.00 60.97 324 LEU A C 1
ATOM 2598 O O . LEU A 1 324 ? 29.461 0.171 -38.058 1.00 60.97 324 LEU A O 1
ATOM 2602 N N . ILE A 1 325 ? 27.579 1.375 -38.423 1.00 61.16 325 ILE A N 1
ATOM 2603 C CA . ILE A 1 325 ? 27.606 1.337 -39.900 1.00 61.16 325 ILE A CA 1
ATOM 2604 C C . ILE A 1 325 ? 28.035 2.655 -40.538 1.00 61.16 325 ILE A C 1
ATOM 2606 O O . ILE A 1 325 ? 27.850 3.730 -39.911 1.00 61.16 325 ILE A O 1
#

Secondary structure (DSSP, 8-state):
--PPP-----TT---GGGGB-HHHHHHHHHHTTTSEEEEEE----EEEEE--GGG--EEEEEEPPPHHHHHHHHHHHHHHHHHH--EEEE-SSGGG-SEEEEEES----SSS---SEEEEEETTTTEEEEEEETTT--SHHHHHHHHHHHHHHTTTB--TT--TTS--SS-SSGGGS--TTT-TT--SPPGGGPPPPSS--HHHHHHHHHHH---GGGGTS-TTTTT-S----EETT-SS-EE-SS-SS-EEEEEE-STT-EEEEEETTEEEEEEE--TTSEEEEEE-HHHHHHS---S-EEEEEEEE-TT--EEEPPPEEEEE-

Sequence (325 aa):
MKTFPLFQYRADKIPPRLLINEDLSRFSKEVALDHSLNIWFCNRSGPQNVLGGIYGAQKINTSKINKKISAQIMGSLEYINHLTGLKIQTVYKKNDADIRIYLDQKIDLGLGAQYVGLTVLNEEESNWEIFISRKKIKNKNHKIYTILHEIGHTLGLEHPHDDQDNDFYLSTTVKYSAAPHQTIMSYREPANNKAFPNKYTANDLKAMETIWGSSPHSKKLAIDKLVQKPIRPKILGSKKLGFPVKATSDIIINGKGAPDSELNVYFQNKFYQTANSNTDGTWMITFDKKFLNKQNKSLGSHLKIEQIDSFGNVINANPIFVDLI

Foldseek 3Di:
DDDDDPPPPPQQADDLVLWFAPVLLVLLCVLCVVLEFEEEFDQDAQWDWDQCAPLGIDIFGFDGDDPVLVVLLVVQCVVLCLWQVRHYYYDHDPLVGQEYETETCFDCSVPPDGDQKDWHAHPVSSHIYIYGHPVPQPDSQSVLLRVNLNVLSSLRTAAQLDCPVPHHAQHVPLQRGDDQLNASSRPDDDPPPDGRDNHGALSSSVSSCVSRNGDPSVVVVVSPPQFPPAWDKDWVPDPAQAAALADPFKIKIKTFHGAQWKKFKDKQNHTDDIWTAHRRRITMDIGGRVNSNPDDSDFWMWIWMWTQGPRRDTDINDTDTHGHD

pLDDT: mean 83.44, std 17.21, range [26.89, 98.81]

Solvent-accessible surface area (backbone atoms only — not comparable to full-atom values): 17778 Å² total; per-residue (Å²): 134,86,81,75,79,85,72,85,63,76,86,69,75,61,64,37,71,43,32,46,34,68,67,42,34,50,52,35,47,66,52,24,70,85,47,37,42,28,35,15,66,37,75,54,66,44,81,43,82,46,62,53,32,96,77,42,67,46,79,45,47,30,40,49,60,52,68,72,56,53,52,47,52,49,62,37,46,49,56,49,24,49,37,25,56,42,44,68,45,77,41,93,47,71,88,70,27,38,33,37,39,41,39,23,54,63,57,78,84,87,75,87,66,85,49,52,56,47,65,36,59,29,77,97,74,50,29,36,43,34,42,32,13,58,78,61,52,84,48,73,45,48,45,46,27,46,52,52,30,41,49,34,36,64,62,8,37,39,44,26,26,48,52,92,88,75,48,51,34,91,28,66,55,49,90,64,23,49,41,32,88,42,22,50,49,32,84,33,74,50,68,92,82,46,74,55,50,68,54,67,20,51,34,44,50,49,24,41,33,68,74,63,33,70,20,84,57,22,74,75,58,42,90,84,66,61,81,71,66,69,58,51,75,39,33,76,95,48,98,61,62,57,47,53,76,65,44,92,55,62,47,48,37,32,34,47,51,45,49,60,12,41,31,46,33,22,51,71,84,36,85,72,51,76,40,56,24,38,83,87,8,41,35,66,46,76,45,54,24,68,62,57,57,66,53,77,90,60,88,60,42,38,42,34,42,34,38,27,42,88,39,66,53,76,45,68,29,74,72,39,76,24,45,65,87

Mean predicted aligned error: 12.24 Å